Protein AF-0000000085131741 (afdb_homodimer)

Solvent-accessible surface area (backbone atoms only — not comparable to full-atom values): 19898 Å² total; per-residue (Å²): 97,34,37,34,31,44,49,29,45,86,52,90,83,31,62,26,40,31,53,56,58,48,47,69,80,62,56,59,90,76,54,45,75,46,68,61,75,67,60,82,66,37,71,81,70,48,77,78,44,62,83,64,58,50,68,55,50,50,50,50,39,48,54,52,49,72,27,52,32,38,38,39,21,28,36,48,51,48,58,19,51,31,33,50,44,48,29,51,50,58,48,26,40,39,58,83,94,62,18,42,36,52,69,28,30,32,36,60,36,18,34,19,66,48,88,69,20,13,55,52,9,48,56,54,47,53,49,29,39,53,52,41,46,36,40,64,55,78,62,62,78,44,54,39,36,37,37,79,74,32,36,50,97,88,49,44,68,64,35,64,68,61,48,48,49,52,44,48,37,52,52,43,44,52,52,48,32,55,62,65,69,38,77,71,73,81,73,84,125,95,36,36,34,30,43,48,29,44,85,52,90,82,30,61,26,40,31,54,55,57,48,47,69,80,62,56,60,89,75,55,45,74,47,67,61,75,68,60,82,66,36,71,79,70,49,78,77,43,63,82,64,59,50,67,56,51,50,50,50,41,49,55,52,50,71,26,53,32,39,39,39,22,27,36,49,50,49,58,20,50,31,34,49,43,47,30,52,50,59,49,27,40,40,59,84,94,61,17,42,36,53,69,28,30,32,36,59,36,18,33,19,65,48,87,68,20,14,56,52,8,49,54,53,46,53,49,29,39,54,54,41,44,36,40,64,56,77,61,63,77,45,55,38,35,38,38,81,75,31,37,50,97,89,48,45,69,63,33,65,68,61,47,51,50,52,44,49,37,50,53,41,45,52,52,49,30,55,63,66,70,38,78,73,70,81,72,84,127

Foldseek 3Di:
DEEEEEELDDDPLDLQVLLQVLLVVQDDPPYHYYYDPPLVPQDADDPVCVVVPDPSLVVLLVNLLPGLAYEYEAWDDPLAGHPSVVRSLVSQLPPPPDGSQAQREYEYAYADLAPVANVSHVVVVVVSSVVSNHRYQPDDYYRHYNSVVQADPVSHGDNPVNSVRSSVRVVSSVVSSVVSPPPPDPDDD/DEEEEEELDDDPLDLQVLLQVLLVVQDDPPYHYYYDPPLVPQDADDPVCVVVPDPSLVVLQVNLLPGLAYEYEAWDDPLAGHVSVVRSLVSQLPPPPDGSQAQREYEYAYADLADQANVSHVVVVVVSSVVSNHNYQPDDYYRHYNSVVQADPVSHGDNPVNSVRSSVRVVSSVVSSVVSPPPPDPDDD

Organism: Acidimicrobium ferrooxidans (strain DSM 10331 / JCM 15462 / NBRC 103882 / ICP) (NCBI:txid525909)

Nearest PDB structures (foldseek):
  1x77-assembly1_B  TM=9.470E-01  e=5.378E-20  Pseudomonas aeruginosa PAO1
  4hs4-assembly1_G-1  TM=9.434E-01  e=1.377E-18  Novacetimonas hansenii ATCC 23769
  3s2y-assembly1_A  TM=9.476E-01  e=4.059E-18  Novacetimonas hansenii ATCC 23769
  4h6p-assembly1_A  TM=9.405E-01  e=1.061E-17  Novacetimonas hansenii ATCC 23769
  3u7r-assembly1_A  TM=9.170E-01  e=2.716E-16  Paracoccus denitrificans PD1222

InterPro domains:
  IPR005025 NADPH-dependent FMN reductase-lik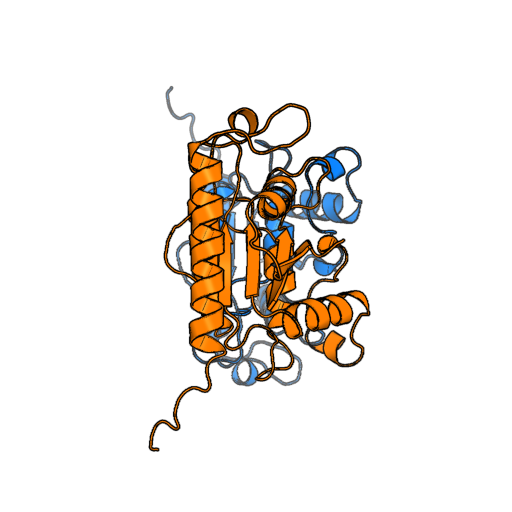e domain [PF03358] (1-147)
  IPR029039 Flavoprotein-like superfamily [G3DSA:3.40.50.3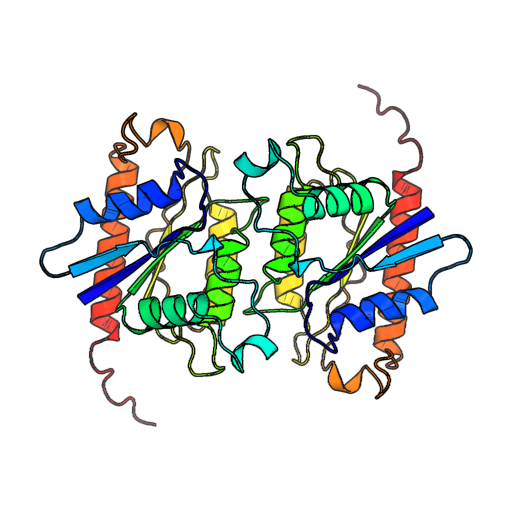60] (1-183)
  IPR029039 Flavoprotein-like superfamily [SSF52218] (1-173)
  IPR050712 NAD(P)H-dependent reductase [PTHR30543] (2-179)

Secondary structure (DSSP, 8-state):
-EEEEEES--STT-HHHHHHHHGGGGPPTT-EEEEPS-GGGSPPP-GGGGTT--HHHHHHHHHHHH-SEEEEE---BTTB--HHHHHHHHHHT-STT--TTTT-EEEEEEE-SSTTTTHHHHHHHHHHHHHTT-EE--S--EEE-SGGGTB-TTS-B--HHHHHHHHHHHHHHHHHHHHHHS-------/-EEEEEES--STT-HHHHHHHHGGGGPPTT-EEEEPS-GGGSPPP-GGGGTT--HHHHHHHHHHHH-SEEEEE---BTTB--HHHHHHHHHHT-STT--TTTT-EEEEEEE-SSTTTTHHHHHHHHHHHHHTT-EE--S--EEE-SGGGTB-TTS-B--HHHHHHHHHHHHHHHHHHHHHHS-------

Radius of gyration: 21.66 Å; Cα contacts (8 Å, |Δi|>4): 762; chains: 2; bounding box: 63×64×43 Å

Sequence (378 aa):
MQLVGLSGSFRRGSWNTRALESIRDVLPEGVAYEVFDRLDQVPFYAEELERDLPASAARLRAAVGEADGVIIATPEYNHSYTPVIKNAIDWLSRPFGRGALIGKPVAVLGVAPGLFGTVRAQAHLRQVLHGTNSVVLARPEVFINEAERRFDASGRLVDPTASALVAELVEGLLALVRRHGAPQDEAVAMQLVGLSGSFRRGSWNTRALESIRDVLPEGVAYEVFDRLDQVPFYAEELERDLPASAARLRAAVGEADGVIIATPEYNHSYTPVIKNAIDWLSRPFGRGALIGKPVAVLGVAPGLFGTVRAQAHLRQVLHGTNSVVLARPEVFINEAERRFDASGRLVDPTASALVAELVEGLLALVRRHGAPQDEAVA

Structure (mmCIF, N/CA/C/O backbone):
data_AF-0000000085131741-model_v1
#
loop_
_entity.id
_entity.type
_entity.pdbx_description
1 polymer 'NADPH-dependent FMN reductase'
#
loop_
_atom_site.group_PDB
_atom_site.id
_atom_site.type_symbol
_atom_site.label_atom_id
_atom_site.label_alt_id
_atom_site.label_comp_id
_atom_site.label_asym_id
_atom_site.label_entity_id
_atom_site.label_seq_id
_atom_site.pdbx_PDB_ins_code
_atom_site.Cartn_x
_atom_site.Cartn_y
_atom_site.Cartn_z
_atom_site.occupancy
_atom_site.B_iso_or_equiv
_atom_site.auth_seq_id
_atom_site.auth_comp_id
_atom_site.auth_asym_id
_atom_site.auth_atom_id
_atom_site.pdbx_PDB_model_num
ATOM 1 N N . MET A 1 1 ? -11.906 -26.109 -12.008 1 95.06 1 MET A N 1
ATOM 2 C CA . MET A 1 1 ? -11.344 -25.141 -11.07 1 95.06 1 MET A CA 1
ATOM 3 C C . MET A 1 1 ? -10.586 -24.031 -11.805 1 95.06 1 MET A C 1
ATOM 5 O O . MET A 1 1 ? -9.914 -24.297 -12.805 1 95.06 1 MET A O 1
ATOM 9 N N . GLN A 1 2 ? -10.758 -22.781 -11.391 1 98 2 GLN A N 1
ATOM 10 C CA . GLN A 1 2 ? -10.109 -21.641 -12.023 1 98 2 GLN A CA 1
ATOM 11 C C . GLN A 1 2 ? -9.305 -20.844 -11 1 98 2 GLN A C 1
ATOM 13 O O . GLN A 1 2 ? -9.82 -20.469 -9.953 1 98 2 GLN A O 1
ATOM 18 N N . LEU A 1 3 ? -8.008 -20.625 -11.344 1 98.69 3 LEU A N 1
ATOM 19 C CA . LEU A 1 3 ? -7.141 -19.781 -10.531 1 98.69 3 LEU A CA 1
ATOM 20 C C . LEU A 1 3 ? -6.754 -18.516 -11.281 1 98.69 3 LEU A C 1
ATOM 22 O O . LEU A 1 3 ? -6.723 -18.516 -12.516 1 98.69 3 LEU A O 1
ATOM 26 N N . VAL A 1 4 ? -6.473 -17.453 -10.586 1 98.88 4 VAL A N 1
ATOM 27 C CA . VAL A 1 4 ? -5.988 -16.203 -11.18 1 98.88 4 VAL A CA 1
ATOM 28 C C . VAL A 1 4 ? -4.77 -15.703 -10.414 1 98.88 4 VAL A C 1
ATOM 30 O O . VAL A 1 4 ? -4.73 -15.773 -9.18 1 98.88 4 VAL A O 1
ATOM 33 N N . GLY A 1 5 ? -3.748 -15.352 -11.141 1 98.88 5 GLY A N 1
ATOM 34 C CA . GLY A 1 5 ? -2.566 -14.727 -10.57 1 98.88 5 GLY A CA 1
ATOM 35 C C . GLY A 1 5 ? -2.58 -13.219 -10.672 1 98.88 5 GLY A C 1
ATOM 36 O O . GLY A 1 5 ? -3.006 -12.664 -11.695 1 98.88 5 GLY A O 1
ATOM 37 N N . LEU A 1 6 ? -2.186 -12.508 -9.633 1 98.94 6 LEU A N 1
ATOM 38 C CA . LEU A 1 6 ? -2.014 -11.062 -9.617 1 98.94 6 LEU A CA 1
ATOM 39 C C . LEU A 1 6 ? -0.555 -10.688 -9.375 1 98.94 6 LEU A C 1
ATOM 41 O O . LEU A 1 6 ? 0.02 -11.055 -8.344 1 98.94 6 LEU A O 1
ATOM 45 N N . SER A 1 7 ? -0 -10.008 -10.281 1 98.75 7 SER A N 1
ATOM 46 C CA . SER A 1 7 ? 1.396 -9.594 -10.172 1 98.75 7 SER A CA 1
ATOM 47 C C . SER A 1 7 ? 1.511 -8.164 -9.656 1 98.75 7 SER A C 1
ATOM 49 O O . SER A 1 7 ? 0.896 -7.246 -10.211 1 98.75 7 SER A O 1
ATOM 51 N N . GLY A 1 8 ? 2.322 -7.949 -8.648 1 97.94 8 GLY A N 1
ATOM 52 C CA . GLY A 1 8 ? 2.547 -6.629 -8.086 1 97.94 8 GLY A CA 1
ATOM 53 C C . GLY A 1 8 ? 3.619 -5.844 -8.82 1 97.94 8 GLY A C 1
ATOM 54 O O . GLY A 1 8 ? 4.004 -4.754 -8.391 1 97.94 8 GLY A O 1
ATOM 55 N N . SER A 1 9 ? 4.133 -6.395 -9.859 1 94.81 9 SER A N 1
ATOM 56 C CA . SER A 1 9 ? 5.137 -5.734 -10.68 1 94.81 9 SER A CA 1
ATOM 57 C C . SER A 1 9 ? 4.73 -5.723 -12.156 1 94.81 9 SER A C 1
ATOM 59 O O . SER A 1 9 ? 4.406 -6.77 -12.719 1 94.81 9 SER A O 1
ATOM 61 N N . PHE A 1 10 ? 4.758 -4.562 -12.781 1 92 10 PHE A N 1
ATOM 62 C CA . PHE A 1 10 ? 4.355 -4.449 -14.18 1 92 10 PHE A CA 1
ATOM 63 C C . PHE A 1 10 ? 5.531 -4.023 -15.047 1 92 10 PHE A C 1
ATOM 65 O O . PHE A 1 10 ? 5.352 -3.684 -16.219 1 92 10 PHE A O 1
ATOM 72 N N . ARG A 1 11 ? 6.691 -4.016 -14.508 1 88.31 11 ARG A N 1
ATOM 73 C CA . ARG A 1 11 ? 7.867 -3.711 -15.312 1 88.31 11 ARG A CA 1
ATOM 74 C C . ARG A 1 11 ? 8.148 -4.828 -16.312 1 88.31 11 ARG A C 1
ATOM 76 O O . ARG A 1 11 ? 7.785 -5.98 -16.078 1 88.31 11 ARG A O 1
ATOM 83 N N . ARG A 1 12 ? 8.82 -4.461 -17.391 1 86.88 12 ARG A N 1
ATOM 84 C CA . ARG A 1 12 ? 9.281 -5.477 -18.328 1 86.88 12 ARG A CA 1
ATOM 85 C C . ARG A 1 12 ? 10.289 -6.418 -17.656 1 86.88 12 ARG A C 1
ATOM 87 O O . ARG A 1 12 ? 11.195 -5.969 -16.953 1 86.88 12 ARG A O 1
ATOM 94 N N . GLY A 1 13 ? 10.023 -7.688 -17.766 1 90.44 13 GLY A N 1
ATOM 95 C CA . GLY A 1 13 ? 10.945 -8.656 -17.188 1 90.44 13 GLY A CA 1
ATOM 96 C C . GLY A 1 13 ? 10.719 -8.867 -15.695 1 90.44 13 GLY A C 1
ATOM 97 O O . GLY A 1 13 ? 11.625 -9.312 -14.984 1 90.44 13 GLY A O 1
ATOM 98 N N . SER A 1 14 ? 9.609 -8.57 -15.234 1 94.44 14 SER A N 1
ATOM 99 C CA . SER A 1 14 ? 9.273 -8.734 -13.828 1 94.44 14 SER A CA 1
ATOM 100 C C . SER A 1 14 ? 9.492 -10.172 -13.367 1 94.44 14 SER A C 1
ATOM 102 O O . SER A 1 14 ? 8.906 -11.102 -13.922 1 94.44 14 SER A O 1
ATOM 104 N N . TRP A 1 15 ? 10.305 -10.273 -12.305 1 96.56 15 TRP A N 1
ATOM 105 C CA . TRP A 1 15 ? 10.539 -11.578 -11.695 1 96.56 15 TRP A CA 1
ATOM 106 C C . TRP A 1 15 ? 9.25 -12.141 -11.109 1 96.56 15 TRP A C 1
ATOM 108 O O . TRP A 1 15 ? 9.023 -13.352 -11.141 1 96.56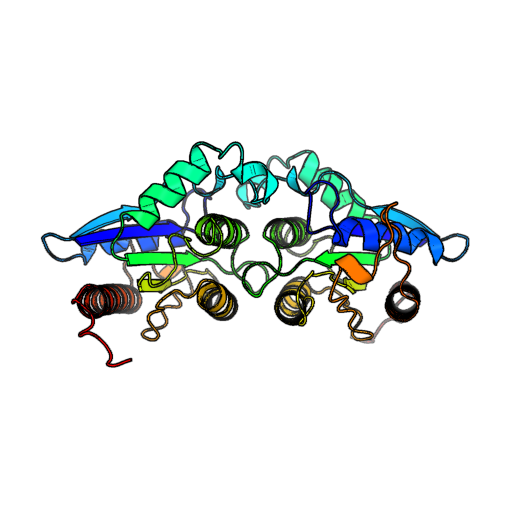 15 TRP A O 1
ATOM 118 N N . ASN A 1 16 ? 8.43 -11.312 -10.578 1 98.12 16 ASN A N 1
ATOM 119 C CA . ASN A 1 16 ? 7.184 -11.75 -9.945 1 98.12 16 ASN A CA 1
ATOM 120 C C . ASN A 1 16 ? 6.172 -12.234 -10.977 1 98.12 16 ASN A C 1
ATOM 122 O O . ASN A 1 16 ? 5.496 -13.242 -10.758 1 98.12 16 ASN A O 1
ATOM 126 N N . THR A 1 17 ? 6.09 -11.555 -12.109 1 97.81 17 THR A N 1
ATOM 127 C CA . THR A 1 17 ? 5.25 -12.047 -13.203 1 97.81 17 THR A CA 1
ATOM 128 C C . THR A 1 17 ? 5.766 -13.383 -13.719 1 97.81 17 THR A C 1
ATOM 130 O O . THR A 1 17 ? 4.98 -14.305 -13.953 1 97.81 17 THR A O 1
ATOM 133 N N . ARG A 1 18 ? 7.055 -13.492 -13.852 1 97.88 18 ARG A N 1
ATOM 134 C CA . ARG A 1 18 ? 7.66 -14.742 -14.32 1 97.88 18 ARG A CA 1
ATOM 135 C C . ARG A 1 18 ? 7.375 -15.883 -13.352 1 97.88 18 ARG A C 1
ATOM 137 O O . ARG A 1 18 ? 7.117 -17.016 -13.781 1 97.88 18 ARG A O 1
ATOM 144 N N . ALA A 1 19 ? 7.48 -15.625 -12.062 1 98.44 19 ALA A N 1
ATOM 145 C CA . ALA A 1 19 ? 7.156 -16.641 -11.07 1 98.44 19 ALA A CA 1
ATOM 146 C C . ALA A 1 19 ? 5.711 -17.109 -11.211 1 98.44 19 ALA A C 1
ATOM 148 O O . ALA A 1 19 ? 5.43 -18.312 -11.148 1 98.44 19 ALA A O 1
ATOM 149 N N . LEU A 1 20 ? 4.805 -16.156 -11.391 1 98.62 20 LEU A N 1
ATOM 150 C CA . LEU A 1 20 ? 3.408 -16.516 -11.609 1 98.62 20 LEU A CA 1
ATOM 151 C C . LEU A 1 20 ? 3.258 -17.359 -12.875 1 98.62 20 LEU A C 1
ATOM 153 O O . LEU A 1 20 ? 2.502 -18.344 -12.883 1 98.62 20 LEU A O 1
ATOM 157 N N . GLU A 1 21 ? 3.947 -16.984 -13.938 1 97.81 21 GLU A N 1
ATOM 158 C CA . GLU A 1 21 ? 3.873 -17.75 -15.18 1 97.81 21 GLU A CA 1
ATOM 159 C C . GLU A 1 21 ? 4.383 -19.172 -14.992 1 97.81 21 GLU A C 1
ATOM 161 O O . GLU A 1 21 ? 3.867 -20.109 -15.609 1 97.81 21 GLU A O 1
ATOM 166 N N . SER A 1 22 ? 5.383 -19.328 -14.156 1 97.19 22 SER A N 1
ATOM 167 C CA . SER A 1 22 ? 5.965 -20.641 -13.914 1 97.19 22 SER A CA 1
ATOM 168 C C . SER A 1 22 ? 4.957 -21.594 -13.273 1 97.19 22 SER A C 1
ATOM 170 O O . SER A 1 22 ? 5.145 -22.812 -13.281 1 97.19 22 SER A O 1
ATOM 172 N N . ILE A 1 23 ? 3.924 -21.062 -12.664 1 98.19 23 ILE A N 1
ATOM 173 C CA . ILE A 1 23 ? 2.893 -21.859 -12.008 1 98.19 23 ILE A CA 1
ATOM 174 C C . ILE A 1 23 ? 2.219 -22.781 -13.031 1 98.19 23 ILE A C 1
ATOM 176 O O . ILE A 1 23 ? 1.792 -23.891 -12.695 1 98.19 23 ILE A O 1
ATOM 180 N N . ARG A 1 24 ? 2.139 -22.391 -14.305 1 97.06 24 ARG A N 1
ATOM 181 C CA . ARG A 1 24 ? 1.538 -23.188 -15.375 1 97.06 24 ARG A CA 1
ATOM 182 C C . ARG A 1 24 ? 2.191 -24.562 -15.469 1 97.06 24 ARG A C 1
ATOM 184 O O . ARG A 1 24 ? 1.536 -25.547 -15.82 1 97.06 24 ARG A O 1
ATOM 191 N N . ASP A 1 25 ? 3.445 -24.625 -15.078 1 94.5 25 ASP A N 1
ATOM 192 C CA . ASP A 1 25 ? 4.238 -25.844 -15.227 1 94.5 25 ASP A CA 1
ATOM 193 C C . ASP A 1 25 ? 3.869 -26.859 -14.164 1 94.5 25 ASP A C 1
ATOM 195 O O . ASP A 1 25 ? 4.227 -28.047 -14.273 1 94.5 25 ASP A O 1
ATOM 199 N N . VAL A 1 26 ? 3.158 -26.438 -13.172 1 95.94 26 VAL A N 1
ATOM 200 C CA . VAL A 1 26 ? 2.951 -27.344 -12.055 1 95.94 26 VAL A CA 1
ATOM 201 C C . VAL A 1 26 ? 1.457 -27.562 -11.836 1 95.94 26 VAL A C 1
ATOM 203 O O . VAL A 1 26 ? 1.054 -28.234 -10.875 1 95.94 26 VAL A O 1
ATOM 206 N N . LEU A 1 27 ? 0.611 -26.984 -12.625 1 97.5 27 LEU A N 1
ATOM 207 C CA . LEU A 1 27 ? -0.833 -27.125 -12.469 1 97.5 27 LEU A CA 1
ATOM 208 C C . LEU A 1 27 ? -1.301 -28.516 -12.898 1 97.5 27 LEU A C 1
ATOM 210 O O . LEU A 1 27 ? -0.857 -29.031 -13.93 1 97.5 27 LEU A O 1
ATOM 214 N N . PRO A 1 28 ? -2.129 -29.125 -12.148 1 96.12 28 PRO A N 1
ATOM 215 C CA . PRO A 1 28 ? -2.719 -30.391 -12.594 1 96.12 28 PRO A CA 1
ATOM 216 C C . PRO A 1 28 ? -3.703 -30.219 -13.75 1 96.12 28 PRO A C 1
ATOM 218 O O . PRO A 1 28 ? -4.121 -29.094 -14.039 1 96.12 28 PRO A O 1
ATOM 221 N N . GLU A 1 29 ? -4.039 -31.312 -14.375 1 94.88 29 GLU A N 1
ATOM 222 C CA . GLU A 1 29 ? -5.043 -31.297 -15.438 1 94.88 29 GLU A CA 1
ATOM 223 C C . GLU A 1 29 ? -6.383 -30.766 -14.922 1 94.88 29 GLU A C 1
ATOM 225 O O . GLU A 1 29 ? -6.793 -31.109 -13.805 1 94.88 29 GLU A O 1
ATOM 230 N N . GLY A 1 30 ? -7.012 -29.938 -15.727 1 94.81 30 GLY A N 1
ATOM 231 C CA . GLY A 1 30 ? -8.352 -29.484 -15.391 1 94.81 30 GLY A CA 1
ATOM 232 C C . GLY A 1 30 ? -8.375 -28.172 -14.648 1 94.81 30 GLY A C 1
ATOM 233 O O . GLY A 1 30 ? -9.445 -27.609 -14.406 1 94.81 30 GLY A O 1
ATOM 234 N N . VAL A 1 31 ? -7.227 -27.734 -14.203 1 97.5 31 VAL A N 1
ATOM 235 C CA . VAL A 1 31 ? -7.176 -26.438 -13.531 1 97.5 31 VAL A CA 1
ATOM 236 C C . VAL A 1 31 ? -6.844 -25.344 -14.531 1 97.5 31 VAL A C 1
ATOM 238 O O . VAL A 1 31 ? -5.781 -25.359 -15.156 1 97.5 31 VAL A O 1
ATOM 241 N N . ALA A 1 32 ? -7.789 -24.469 -14.758 1 98.19 32 ALA A N 1
ATOM 242 C CA . ALA A 1 32 ? -7.547 -23.281 -15.586 1 98.19 32 ALA A CA 1
ATOM 243 C C . ALA A 1 32 ? -6.809 -22.203 -14.797 1 98.19 32 ALA A C 1
ATOM 245 O O . ALA A 1 32 ? -7.012 -22.062 -13.594 1 98.19 32 ALA A O 1
ATOM 246 N N . TYR A 1 33 ? -5.934 -21.484 -15.516 1 98.56 33 TYR A N 1
ATOM 247 C CA . TYR A 1 33 ? -5.105 -20.484 -14.844 1 98.56 33 TYR A CA 1
ATOM 248 C C . TYR A 1 33 ? -4.773 -19.328 -15.773 1 98.56 33 TYR A C 1
ATOM 250 O O . TYR A 1 33 ? -4.469 -19.547 -16.953 1 98.56 33 TYR A O 1
ATOM 258 N N . GLU A 1 34 ? -4.859 -18.109 -15.266 1 98.19 34 GLU A N 1
ATOM 259 C CA . GLU A 1 34 ? -4.434 -16.938 -16 1 98.19 34 GLU A CA 1
ATOM 260 C C . GLU A 1 34 ? -3.803 -15.898 -15.078 1 98.19 34 GLU A C 1
ATOM 262 O O . GLU A 1 34 ? -4.223 -15.75 -13.93 1 98.19 34 GLU A O 1
ATOM 267 N N . VAL A 1 35 ? -2.799 -15.289 -15.547 1 98.5 35 VAL A N 1
ATOM 268 C CA . VAL A 1 35 ? -2.26 -14.117 -14.867 1 98.5 35 VAL A CA 1
ATOM 269 C C . VAL A 1 35 ? -2.992 -12.859 -15.344 1 98.5 35 VAL A C 1
ATOM 271 O O . VAL A 1 35 ? -3.023 -12.57 -16.547 1 98.5 35 VAL A O 1
ATOM 274 N N . PHE A 1 36 ? -3.658 -12.164 -14.414 1 98.62 36 PHE A N 1
ATOM 275 C CA . PHE A 1 36 ? -4.414 -10.969 -14.766 1 98.62 36 PHE A CA 1
ATOM 276 C C . PHE A 1 36 ? -3.518 -9.938 -15.438 1 98.62 36 PHE A C 1
ATOM 278 O O . PHE A 1 36 ? -2.43 -9.641 -14.945 1 98.62 36 PHE A O 1
ATOM 285 N N . ASP A 1 37 ? -3.932 -9.461 -16.562 1 94.56 37 ASP A N 1
ATOM 286 C CA . ASP A 1 37 ? -3.121 -8.555 -17.359 1 94.56 37 ASP A CA 1
ATOM 287 C C . ASP A 1 37 ? -3.402 -7.098 -17 1 94.56 37 ASP A C 1
ATOM 289 O O . ASP A 1 37 ? -4.531 -6.746 -16.656 1 94.56 37 ASP A O 1
ATOM 293 N N . ARG A 1 38 ? -2.424 -6.25 -16.969 1 94.81 38 ARG A N 1
ATOM 294 C CA . ARG A 1 38 ? -2.473 -4.797 -16.891 1 94.81 38 ARG A CA 1
ATOM 295 C C . ARG A 1 38 ? -3.129 -4.332 -15.594 1 94.81 38 ARG A C 1
ATOM 297 O O . ARG A 1 38 ? -4.02 -3.479 -15.609 1 94.81 38 ARG A O 1
ATOM 304 N N . LEU A 1 39 ? -2.689 -4.977 -14.5 1 97.38 39 LEU A N 1
ATOM 305 C CA . LEU A 1 39 ? -3.168 -4.586 -13.18 1 97.38 39 LEU A CA 1
ATOM 306 C C . LEU A 1 39 ? -2.85 -3.121 -12.898 1 97.38 39 LEU A C 1
ATOM 308 O O . LEU A 1 39 ? -3.594 -2.445 -12.188 1 97.38 39 LEU A O 1
ATOM 312 N N . ASP A 1 40 ? -1.803 -2.58 -13.484 1 96.44 40 ASP A N 1
ATOM 313 C CA . ASP A 1 40 ? -1.32 -1.217 -13.289 1 96.44 40 ASP A CA 1
ATOM 314 C C . ASP A 1 40 ? -2.246 -0.206 -13.961 1 96.44 40 ASP A C 1
ATOM 316 O O . ASP A 1 40 ? -2.125 1 -13.734 1 96.44 40 ASP A O 1
ATOM 320 N N . GLN A 1 41 ? -3.221 -0.723 -14.742 1 96.81 41 GLN A N 1
ATOM 321 C CA . GLN A 1 41 ? -4.125 0.176 -15.453 1 96.81 41 GLN A CA 1
ATOM 322 C C . GLN A 1 41 ? -5.43 0.366 -14.68 1 96.81 41 GLN A C 1
ATOM 324 O O . GLN A 1 41 ? -6.297 1.134 -15.102 1 96.81 41 GLN A O 1
ATOM 329 N N . VAL A 1 42 ? -5.594 -0.374 -13.664 1 98.12 42 VAL A N 1
ATOM 330 C CA . VAL A 1 42 ? -6.719 -0.126 -12.766 1 98.12 42 VAL A CA 1
ATOM 331 C C . VAL A 1 42 ? -6.484 1.166 -11.984 1 98.12 42 VAL A C 1
ATOM 333 O O . VAL A 1 42 ? -5.477 1.301 -11.281 1 98.12 42 VAL A O 1
ATOM 336 N N . PRO A 1 43 ? -7.312 2.178 -12.094 1 97.38 43 PRO A N 1
ATOM 337 C CA . PRO A 1 43 ? -7.062 3.445 -11.406 1 97.38 43 PRO A CA 1
ATOM 338 C C . PRO A 1 43 ? -7.055 3.299 -9.883 1 97.38 43 PRO A C 1
ATOM 340 O O . PRO A 1 43 ? -7.59 2.324 -9.352 1 97.38 43 PRO A O 1
ATOM 343 N N . PHE A 1 44 ? -6.441 4.219 -9.195 1 97.88 44 PHE A N 1
ATOM 344 C CA . PHE A 1 44 ? -6.484 4.211 -7.738 1 97.88 44 PHE A CA 1
ATOM 345 C C . PHE A 1 44 ? -7.922 4.129 -7.238 1 97.88 44 PHE A C 1
ATOM 347 O O . PHE A 1 44 ? -8.812 4.773 -7.797 1 97.88 44 PHE A O 1
ATOM 354 N N . TYR A 1 45 ? -8.125 3.355 -6.242 1 96.88 45 TYR A N 1
ATOM 355 C CA . TYR A 1 45 ? -9.453 3.166 -5.68 1 96.88 45 TYR A CA 1
ATOM 356 C C . TYR A 1 45 ? -9.945 4.438 -5 1 96.88 45 TYR A C 1
ATOM 358 O O . TYR A 1 45 ? -9.203 5.074 -4.254 1 96.88 45 TYR A O 1
ATOM 366 N N . ALA A 1 46 ? -11.156 4.797 -5.223 1 92.88 46 ALA A N 1
ATOM 367 C CA . ALA A 1 46 ? -11.969 5.766 -4.492 1 92.88 46 ALA A CA 1
ATOM 368 C C . ALA A 1 46 ? -13.438 5.348 -4.469 1 92.88 46 ALA A C 1
ATOM 370 O O . ALA A 1 46 ? -13.961 4.863 -5.473 1 92.88 46 ALA A O 1
ATOM 371 N N . GLU A 1 47 ? -14.016 5.504 -3.365 1 91.5 47 GLU A N 1
ATOM 372 C CA . GLU A 1 47 ? -15.391 5.039 -3.203 1 91.5 47 GLU A CA 1
ATOM 373 C C . GLU A 1 47 ? -16.312 5.664 -4.246 1 91.5 47 GLU A C 1
ATOM 375 O O . GLU A 1 47 ? -17.219 5 -4.762 1 91.5 47 GLU A O 1
ATOM 380 N N . GLU A 1 48 ? -16.094 6.863 -4.57 1 91.56 48 GLU A N 1
ATOM 381 C CA . GLU A 1 48 ? -16.984 7.578 -5.488 1 91.56 48 GLU A CA 1
ATOM 382 C C . GLU A 1 48 ? -16.938 6.965 -6.883 1 91.56 48 GLU A C 1
ATOM 384 O O . GLU A 1 48 ? -17.875 7.148 -7.672 1 91.56 48 GLU A O 1
ATOM 389 N N . LEU A 1 49 ? -15.867 6.246 -7.227 1 93.44 49 LEU A N 1
ATOM 390 C CA . LEU A 1 49 ? -15.719 5.645 -8.547 1 93.44 49 LEU A CA 1
ATOM 391 C C . LEU A 1 49 ? -16.578 4.391 -8.672 1 93.44 49 LEU A C 1
ATOM 393 O O . LEU A 1 49 ? -16.781 3.885 -9.781 1 93.44 49 LEU A O 1
ATOM 397 N N . GLU A 1 50 ? -17.109 3.926 -7.57 1 93.38 50 GLU A N 1
ATOM 398 C CA . GLU A 1 50 ? -17.938 2.719 -7.598 1 93.38 50 GLU A CA 1
ATOM 399 C C . GLU A 1 50 ? -19.234 2.959 -8.336 1 93.38 50 GLU A C 1
ATOM 401 O O . GLU A 1 50 ? -19.844 2.023 -8.875 1 93.38 50 GLU A O 1
ATOM 406 N N . ARG A 1 51 ? -19.703 4.223 -8.258 1 92.31 51 ARG A N 1
ATOM 407 C CA . ARG A 1 51 ? -20.969 4.562 -8.922 1 92.31 51 ARG A CA 1
ATOM 408 C C . ARG A 1 51 ? -20.844 4.414 -10.438 1 92.31 51 ARG A C 1
ATOM 410 O O . ARG A 1 51 ? -21.781 3.943 -11.094 1 92.31 51 ARG A O 1
ATOM 417 N N . ASP A 1 52 ? -19.75 4.836 -10.977 1 95.12 52 ASP A N 1
ATOM 418 C CA . ASP A 1 52 ? -19.359 4.629 -12.367 1 95.12 52 ASP A CA 1
ATOM 419 C C . ASP A 1 52 ? -18.094 3.793 -12.461 1 95.12 52 ASP A C 1
ATOM 421 O O . ASP A 1 52 ? -17 4.332 -12.664 1 95.12 52 ASP A O 1
ATOM 425 N N . LEU A 1 53 ? -18.25 2.557 -12.305 1 96.69 53 LEU A N 1
ATOM 426 C CA . LEU A 1 53 ? -17.156 1.605 -12.148 1 96.69 53 LEU A CA 1
ATOM 427 C C . LEU A 1 53 ? -16.266 1.598 -13.391 1 96.69 53 LEU A C 1
ATOM 429 O O . LEU A 1 53 ? -16.734 1.295 -14.492 1 96.69 53 LEU A O 1
ATOM 433 N N . PRO A 1 54 ? -14.992 1.895 -13.211 1 97.81 54 PRO A N 1
ATOM 434 C CA . PRO A 1 54 ? -14.086 1.79 -14.352 1 97.81 54 PRO A CA 1
ATOM 435 C C . PRO A 1 54 ? -14.047 0.384 -14.945 1 97.81 54 PRO A C 1
ATOM 437 O O . PRO A 1 54 ? -14.086 -0.604 -14.211 1 97.81 54 PRO A O 1
ATOM 440 N N . ALA A 1 55 ? -13.906 0.263 -16.25 1 98.19 55 ALA A N 1
ATOM 441 C CA . ALA A 1 55 ? -13.938 -1.021 -16.953 1 98.19 55 ALA A CA 1
ATOM 442 C C . ALA A 1 55 ? -12.844 -1.952 -16.438 1 98.19 55 ALA A C 1
ATOM 444 O O . ALA A 1 55 ? -13.07 -3.154 -16.266 1 98.19 55 ALA A O 1
ATOM 445 N N . SER A 1 56 ? -11.688 -1.37 -16.203 1 98.31 56 SER A N 1
ATOM 446 C CA . SER A 1 56 ? -10.57 -2.176 -15.719 1 98.31 56 SER A CA 1
ATOM 447 C C . SER A 1 56 ? -10.836 -2.723 -14.32 1 98.31 56 SER A C 1
ATOM 449 O O . SER A 1 56 ? -10.461 -3.854 -14.008 1 98.31 56 SER A O 1
ATOM 451 N N . ALA A 1 57 ? -11.438 -1.944 -13.414 1 98.38 57 ALA A N 1
ATOM 452 C CA . ALA A 1 57 ? -11.82 -2.41 -12.086 1 98.38 57 ALA A CA 1
ATOM 453 C C . ALA A 1 57 ? -12.891 -3.494 -12.164 1 98.38 57 ALA A C 1
ATOM 455 O O . ALA A 1 57 ? -12.844 -4.477 -11.422 1 98.38 57 ALA A O 1
ATOM 456 N N . ALA A 1 58 ? -13.836 -3.293 -13.094 1 98.31 58 ALA A N 1
ATOM 457 C CA . ALA A 1 58 ? -14.875 -4.297 -13.305 1 98.31 58 ALA A CA 1
ATOM 458 C C . ALA A 1 58 ? -14.273 -5.621 -13.773 1 98.31 58 ALA A C 1
ATOM 460 O O . ALA A 1 58 ? -14.664 -6.688 -13.297 1 98.31 58 ALA A O 1
ATOM 461 N N . ARG A 1 59 ? -13.367 -5.531 -14.695 1 98.56 59 ARG A N 1
ATOM 462 C CA . ARG A 1 59 ? -12.695 -6.727 -15.195 1 98.56 59 ARG A CA 1
ATOM 463 C C . ARG A 1 59 ? -11.953 -7.449 -14.078 1 98.56 59 ARG A C 1
ATOM 465 O O . ARG A 1 59 ? -11.969 -8.68 -14.008 1 98.56 59 ARG A O 1
ATOM 472 N N . LEU A 1 60 ? -11.312 -6.684 -13.242 1 98.75 60 LEU A N 1
ATOM 473 C CA . LEU A 1 60 ? -10.594 -7.246 -12.102 1 98.75 60 LEU A CA 1
ATOM 474 C C . LEU A 1 60 ? -11.547 -7.961 -11.156 1 98.75 60 LEU A C 1
ATOM 476 O O . LEU A 1 60 ? -11.289 -9.102 -10.758 1 98.75 60 LEU A O 1
ATOM 480 N N . ARG A 1 61 ? -12.633 -7.297 -10.805 1 98.5 61 ARG A N 1
ATOM 481 C CA . ARG A 1 61 ? -13.625 -7.883 -9.914 1 98.5 61 ARG A CA 1
ATOM 482 C C . ARG A 1 61 ? -14.203 -9.164 -10.5 1 98.5 61 ARG A C 1
ATOM 484 O O . ARG A 1 61 ? -14.391 -10.148 -9.781 1 98.5 61 ARG A O 1
ATOM 491 N N . ALA A 1 62 ? -14.445 -9.164 -11.758 1 98.19 62 ALA A N 1
ATOM 492 C CA . ALA A 1 62 ? -14.992 -10.344 -12.43 1 98.19 62 ALA A CA 1
ATOM 493 C C . ALA A 1 62 ? -13.992 -11.492 -12.43 1 98.19 62 ALA A C 1
ATOM 495 O O . ALA A 1 62 ? -14.344 -12.633 -12.094 1 98.19 62 ALA A O 1
ATOM 496 N N . ALA A 1 63 ? -12.758 -11.195 -12.789 1 98.56 63 ALA A N 1
ATOM 497 C CA . ALA A 1 63 ? -11.719 -12.227 -12.875 1 98.56 63 ALA 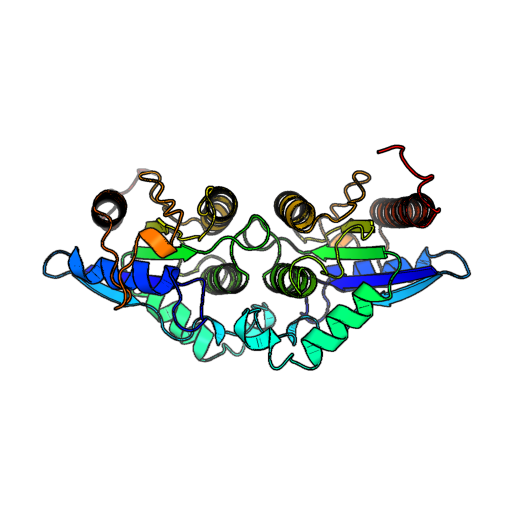A CA 1
ATOM 498 C C . ALA A 1 63 ? -11.523 -12.922 -11.531 1 98.56 63 ALA A C 1
ATOM 500 O O . ALA A 1 63 ? -11.5 -14.148 -11.461 1 98.56 63 ALA A O 1
ATOM 501 N N . VAL A 1 64 ? -11.461 -12.148 -10.453 1 98.75 64 VAL A N 1
ATOM 502 C CA . VAL A 1 64 ? -11.234 -12.711 -9.125 1 98.75 64 VAL A CA 1
ATOM 503 C C . VAL A 1 64 ? -12.523 -13.328 -8.594 1 98.75 64 VAL A C 1
ATOM 505 O O . VAL A 1 64 ? -12.5 -14.383 -7.957 1 98.75 64 VAL A O 1
ATOM 508 N N . GLY A 1 65 ? -13.625 -12.625 -8.875 1 98.25 65 GLY A N 1
ATOM 509 C CA . GLY A 1 65 ? -14.906 -13.156 -8.445 1 98.25 65 GLY A CA 1
ATOM 510 C C . GLY A 1 65 ? -15.211 -14.523 -9.016 1 98.25 65 GLY A C 1
ATOM 511 O O . GLY A 1 65 ? -15.766 -15.383 -8.328 1 98.25 65 GLY A O 1
ATOM 512 N N . GLU A 1 66 ? -14.836 -14.797 -10.219 1 97.69 66 GLU A N 1
ATOM 513 C CA . GLU A 1 66 ? -15.141 -16.031 -10.922 1 97.69 66 GLU A CA 1
ATOM 514 C C . GLU A 1 66 ? -14.102 -17.109 -10.609 1 97.69 66 GLU A C 1
ATOM 516 O O . GLU A 1 66 ? -14.32 -18.297 -10.898 1 97.69 66 GLU A O 1
ATOM 521 N N . ALA A 1 67 ? -12.992 -16.734 -10.07 1 98.5 67 ALA A N 1
ATOM 522 C CA . ALA A 1 67 ? -11.93 -17.688 -9.758 1 98.5 67 ALA A CA 1
ATOM 523 C C . ALA A 1 67 ? -12.234 -18.453 -8.469 1 98.5 67 ALA A C 1
ATOM 525 O O . ALA A 1 67 ? -12.898 -17.922 -7.57 1 98.5 67 ALA A O 1
ATOM 526 N N . ASP A 1 68 ? -11.719 -19.641 -8.406 1 98.31 68 ASP A N 1
ATOM 527 C CA . ASP A 1 68 ? -11.836 -20.438 -7.184 1 98.31 68 ASP A CA 1
ATOM 528 C C . ASP A 1 68 ? -10.742 -20.078 -6.184 1 98.31 68 ASP A C 1
ATOM 530 O O . ASP A 1 68 ? -10.922 -20.234 -4.977 1 98.31 68 ASP A O 1
ATOM 534 N N . GLY A 1 69 ? -9.594 -19.594 -6.664 1 98.62 69 GLY A N 1
ATOM 535 C CA . GLY A 1 69 ? -8.453 -19.172 -5.855 1 98.62 69 GLY A CA 1
ATOM 536 C C . GLY A 1 69 ? -7.609 -18.109 -6.527 1 98.62 69 GLY A C 1
ATOM 537 O O . GLY A 1 69 ? -7.672 -17.938 -7.746 1 98.62 69 GLY A O 1
ATOM 538 N N . VAL A 1 70 ? -6.895 -17.422 -5.73 1 98.94 70 VAL A N 1
ATOM 539 C CA . VAL A 1 70 ? -6.051 -16.328 -6.203 1 98.94 70 VAL A CA 1
ATOM 540 C C . VAL A 1 70 ? -4.617 -16.531 -5.715 1 98.94 70 VAL A C 1
ATOM 542 O O . VAL A 1 70 ? -4.398 -16.953 -4.574 1 98.94 70 VAL A O 1
ATOM 545 N N . ILE A 1 71 ? -3.66 -16.266 -6.543 1 98.94 71 ILE A N 1
ATOM 546 C CA . ILE A 1 71 ? -2.25 -16.25 -6.168 1 98.94 71 ILE A CA 1
ATOM 547 C C . ILE A 1 71 ? -1.685 -14.844 -6.379 1 98.94 71 ILE A C 1
ATOM 549 O O . ILE A 1 71 ? -1.729 -14.312 -7.488 1 98.94 71 ILE A O 1
ATOM 553 N N . ILE A 1 72 ? -1.179 -14.242 -5.324 1 98.94 72 ILE A N 1
ATOM 554 C CA . ILE A 1 72 ? -0.617 -12.898 -5.391 1 98.94 72 ILE A CA 1
ATOM 555 C C . ILE A 1 72 ? 0.905 -12.969 -5.281 1 98.94 72 ILE A C 1
ATOM 557 O O . ILE A 1 72 ? 1.439 -13.547 -4.332 1 98.94 72 ILE A O 1
ATOM 561 N N . ALA A 1 73 ? 1.591 -12.461 -6.258 1 98.88 73 ALA A N 1
ATOM 562 C CA . ALA A 1 73 ? 3.039 -12.289 -6.207 1 98.88 73 ALA A CA 1
ATOM 563 C C . ALA A 1 73 ? 3.406 -10.82 -6.004 1 98.88 73 ALA A C 1
ATOM 565 O O . ALA A 1 73 ? 3.039 -9.961 -6.809 1 98.88 73 ALA A O 1
ATOM 566 N N . THR A 1 74 ? 4.137 -10.484 -4.938 1 98.38 74 THR A N 1
ATOM 567 C CA . THR A 1 74 ? 4.477 -9.094 -4.676 1 98.38 74 THR A CA 1
ATOM 568 C C . THR A 1 74 ? 5.984 -8.93 -4.492 1 98.38 74 THR A C 1
ATOM 570 O O . THR A 1 74 ? 6.613 -9.695 -3.768 1 98.38 74 THR A O 1
ATOM 573 N N . PRO A 1 75 ? 6.586 -7.965 -5.223 1 97.38 75 PRO A N 1
ATOM 574 C CA . PRO A 1 75 ? 7.906 -7.512 -4.773 1 97.38 75 PRO A CA 1
ATOM 575 C C . PRO A 1 75 ? 7.859 -6.805 -3.422 1 97.38 75 PRO A C 1
ATOM 577 O O . PRO A 1 75 ? 6.785 -6.648 -2.84 1 97.38 75 PRO A O 1
ATOM 580 N N . GLU A 1 76 ? 9.023 -6.539 -2.918 1 97.81 76 GLU A N 1
ATOM 581 C CA . GLU A 1 76 ? 9.117 -5.684 -1.738 1 97.81 76 GLU A CA 1
ATOM 582 C C . GLU A 1 76 ? 9.703 -4.316 -2.092 1 97.81 76 GLU A C 1
ATOM 584 O O . GLU A 1 76 ? 10.859 -4.215 -2.498 1 97.81 76 GLU A O 1
ATOM 589 N N . TYR A 1 77 ? 8.859 -3.291 -2.043 1 97.12 77 TYR A N 1
ATOM 590 C CA . TYR A 1 77 ? 9.258 -1.895 -2.158 1 97.12 77 TYR A CA 1
ATOM 591 C C . TYR A 1 77 ? 9.219 -1.201 -0.802 1 97.12 77 TYR A C 1
ATOM 593 O O . TYR A 1 77 ? 8.172 -1.149 -0.154 1 97.12 77 TYR A O 1
ATOM 601 N N . ASN A 1 78 ? 10.43 -0.75 -0.397 1 97.81 78 ASN A N 1
ATOM 602 C CA . ASN A 1 78 ? 10.508 0.011 0.845 1 97.81 78 ASN A CA 1
ATOM 603 C C . ASN A 1 78 ? 9.805 -0.708 1.992 1 97.81 78 ASN A C 1
ATOM 605 O O . ASN A 1 78 ? 8.945 -0.132 2.658 1 97.81 78 ASN A O 1
ATOM 609 N N . HIS A 1 79 ? 10.102 -2.023 2.15 1 98.25 79 HIS A N 1
ATOM 610 C CA . HIS A 1 79 ? 9.719 -2.857 3.283 1 98.25 79 HIS A CA 1
ATOM 611 C C . HIS A 1 79 ? 8.234 -3.209 3.232 1 98.25 79 HIS A C 1
ATOM 613 O O . HIS A 1 79 ? 7.637 -3.551 4.254 1 98.25 79 HIS A O 1
ATOM 619 N N . SER A 1 80 ? 7.598 -3.146 2.107 1 98.69 80 SER A N 1
ATOM 620 C CA . SER A 1 80 ? 6.188 -3.508 2.023 1 98.69 80 SER A CA 1
ATOM 621 C C . SER A 1 80 ? 5.805 -3.91 0.603 1 98.69 80 SER A C 1
ATOM 623 O O . SER A 1 80 ? 6.66 -3.99 -0.279 1 98.69 80 SER A O 1
ATOM 625 N N . TYR A 1 81 ? 4.543 -4.246 0.375 1 98.62 81 TYR A N 1
ATOM 626 C CA . TYR A 1 81 ? 3.969 -4.602 -0.918 1 98.62 81 TYR A CA 1
ATOM 627 C C . TYR A 1 81 ? 3.854 -3.377 -1.819 1 98.62 81 TYR A C 1
ATOM 629 O O . TYR A 1 81 ? 4.141 -2.256 -1.394 1 98.62 81 TYR A O 1
ATOM 637 N N . THR A 1 82 ? 3.566 -3.611 -3.07 1 98.5 82 THR A N 1
ATOM 638 C CA . THR A 1 82 ? 3.535 -2.521 -4.039 1 98.5 82 THR A CA 1
ATOM 639 C C . THR A 1 82 ? 2.176 -1.825 -4.027 1 98.5 82 THR A C 1
ATOM 641 O O . THR A 1 82 ? 1.173 -2.418 -3.625 1 98.5 82 THR A O 1
ATOM 644 N N . PRO A 1 83 ? 2.107 -0.584 -4.457 1 98.5 83 PRO A N 1
ATOM 645 C CA . PRO A 1 83 ? 0.818 0.104 -4.547 1 98.5 83 PRO A CA 1
ATOM 646 C C . PRO A 1 83 ? -0.158 -0.592 -5.492 1 98.5 83 PRO A C 1
ATOM 648 O O . PRO A 1 83 ? -1.371 -0.556 -5.27 1 98.5 83 PRO A O 1
ATOM 651 N N . VAL A 1 84 ? 0.334 -1.298 -6.504 1 98 84 VAL A N 1
ATOM 652 C CA . VAL A 1 84 ? -0.498 -1.992 -7.48 1 98 84 VAL A CA 1
ATOM 653 C C . VAL A 1 84 ? -1.287 -3.104 -6.789 1 98 84 VAL A C 1
ATOM 655 O O . VAL A 1 84 ? -2.498 -3.227 -6.988 1 98 84 VAL A O 1
ATOM 658 N N . ILE A 1 85 ? -0.591 -3.814 -5.949 1 98.69 85 ILE A N 1
ATOM 659 C CA . ILE A 1 85 ? -1.236 -4.914 -5.238 1 98.69 85 ILE A CA 1
ATOM 660 C C . ILE A 1 85 ? -2.246 -4.359 -4.234 1 98.69 85 ILE A C 1
ATOM 662 O O . ILE A 1 85 ? -3.377 -4.844 -4.152 1 98.69 85 ILE A O 1
ATOM 666 N N . LYS A 1 86 ? -1.848 -3.326 -3.486 1 98.81 86 LYS A N 1
ATOM 667 C CA . LYS A 1 86 ? -2.771 -2.746 -2.518 1 98.81 86 LYS A CA 1
ATOM 668 C C . LYS A 1 86 ? -4.012 -2.186 -3.207 1 98.81 86 LYS A C 1
ATOM 670 O O . LYS A 1 86 ? -5.125 -2.316 -2.695 1 98.81 86 LYS A O 1
ATOM 675 N N . ASN A 1 87 ? -3.814 -1.55 -4.324 1 98.75 87 ASN A N 1
ATOM 676 C CA . ASN A 1 87 ? -4.922 -0.98 -5.082 1 98.75 87 ASN A CA 1
ATOM 677 C C . ASN A 1 87 ? -5.895 -2.061 -5.551 1 98.75 87 ASN A C 1
ATOM 679 O O . ASN A 1 87 ? -7.109 -1.896 -5.441 1 98.75 87 ASN A O 1
ATOM 683 N N . ALA A 1 88 ? -5.344 -3.137 -6.082 1 98.81 88 ALA A N 1
ATOM 684 C CA . ALA A 1 88 ? -6.168 -4.266 -6.512 1 98.81 88 ALA A CA 1
ATOM 685 C C . ALA A 1 88 ? -7.027 -4.785 -5.359 1 98.81 88 ALA A C 1
ATOM 687 O O . ALA A 1 88 ? -8.234 -4.98 -5.52 1 98.81 88 ALA A O 1
ATOM 688 N N . ILE A 1 89 ? -6.41 -4.965 -4.215 1 98.88 89 ILE A N 1
ATOM 689 C CA . ILE A 1 89 ? -7.105 -5.527 -3.059 1 98.88 89 ILE A CA 1
ATOM 690 C C . ILE A 1 89 ? -8.195 -4.562 -2.594 1 98.88 89 ILE A C 1
ATOM 692 O O . ILE A 1 89 ? -9.297 -4.988 -2.232 1 98.88 89 ILE A O 1
ATOM 696 N N . ASP A 1 90 ? -7.895 -3.268 -2.584 1 98.62 90 ASP A N 1
ATOM 697 C CA . ASP A 1 90 ? -8.906 -2.299 -2.17 1 98.62 90 ASP A CA 1
ATOM 698 C C . ASP A 1 90 ? -10.117 -2.34 -3.098 1 98.62 90 ASP A C 1
ATOM 700 O O . ASP A 1 90 ? -11.258 -2.285 -2.637 1 98.62 90 ASP A O 1
ATOM 704 N N . TRP A 1 91 ? -9.891 -2.461 -4.418 1 98.75 91 TRP A N 1
ATOM 705 C CA . TRP A 1 91 ? -11 -2.623 -5.352 1 98.75 91 TRP A CA 1
ATOM 706 C C . TRP A 1 91 ? -11.75 -3.922 -5.082 1 98.75 91 TRP A C 1
ATOM 708 O O . TRP A 1 91 ? -12.984 -3.945 -5.094 1 98.75 91 TRP A O 1
ATOM 718 N N . LEU A 1 92 ? -11.055 -4.984 -4.832 1 98.81 92 LEU A N 1
ATOM 719 C CA . LEU A 1 92 ? -11.641 -6.316 -4.699 1 98.81 92 LEU A CA 1
ATOM 720 C C . LEU A 1 92 ? -12.414 -6.441 -3.391 1 98.81 92 LEU A C 1
ATOM 722 O O . LEU A 1 92 ? -13.195 -7.379 -3.213 1 98.81 92 LEU A O 1
ATOM 726 N N . SER A 1 93 ? -12.172 -5.543 -2.461 1 98.44 93 SER A N 1
ATOM 727 C CA . SER A 1 93 ? -12.875 -5.551 -1.183 1 98.44 93 SER A CA 1
ATOM 728 C C . SER A 1 93 ? -14.266 -4.953 -1.317 1 98.44 93 SER A C 1
ATOM 730 O O . SER A 1 93 ? -15.07 -5.027 -0.386 1 98.44 93 SER A O 1
ATOM 732 N N . ARG A 1 94 ? -14.602 -4.43 -2.504 1 97.19 94 ARG A N 1
ATOM 733 C CA . ARG A 1 94 ? -15.867 -3.734 -2.748 1 97.19 94 ARG A CA 1
ATOM 734 C C . ARG A 1 94 ? -16.734 -4.512 -3.73 1 97.19 94 ARG A C 1
ATOM 736 O O . ARG A 1 94 ? -16.219 -5.262 -4.562 1 97.19 94 ARG A O 1
ATOM 743 N N . PRO A 1 95 ? -18.109 -4.23 -3.74 1 95.75 95 PRO A N 1
ATOM 744 C CA . PRO A 1 95 ? -18.828 -3.387 -2.789 1 95.75 95 PRO A CA 1
ATOM 745 C C . PRO A 1 95 ? -18.75 -3.902 -1.354 1 95.75 95 PRO A C 1
ATOM 747 O O . PRO A 1 95 ? -18.5 -5.09 -1.137 1 95.75 95 PRO A O 1
ATOM 750 N N . PHE A 1 96 ? -18.859 -3 -0.424 1 92.5 96 PHE A N 1
ATOM 751 C CA . PHE A 1 96 ? -18.75 -3.361 0.984 1 92.5 96 PHE A CA 1
ATOM 752 C C . PHE A 1 96 ? -19.656 -4.539 1.315 1 92.5 96 PHE A C 1
ATOM 754 O O . PHE A 1 96 ? -20.828 -4.547 0.941 1 92.5 96 PHE A O 1
ATOM 761 N N . GLY A 1 97 ? -19.031 -5.566 1.934 1 93.5 97 GLY A N 1
ATOM 762 C CA . GLY A 1 97 ? -19.781 -6.742 2.344 1 93.5 97 GLY A CA 1
ATOM 763 C C . GLY A 1 97 ? -19.953 -7.762 1.233 1 93.5 97 GLY A C 1
ATOM 764 O O . GLY A 1 97 ? -20.391 -8.891 1.479 1 93.5 97 GLY A O 1
ATOM 765 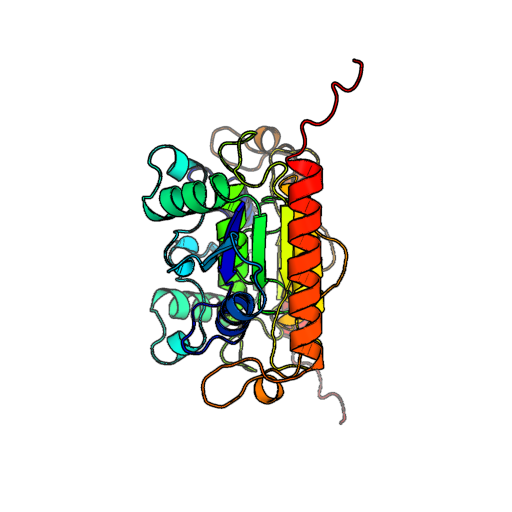N N . ARG A 1 98 ? -19.609 -7.426 0.017 1 96.19 98 ARG A N 1
ATOM 766 C CA . ARG A 1 98 ? -19.766 -8.336 -1.117 1 96.19 98 ARG A CA 1
ATOM 767 C C . ARG A 1 98 ? -18.5 -8.344 -1.98 1 96.19 98 ARG A C 1
ATOM 769 O O . ARG A 1 98 ? -18.594 -8.477 -3.203 1 96.19 98 ARG A O 1
ATOM 776 N N . GLY A 1 99 ? -17.406 -8.062 -1.384 1 97.88 99 GLY A N 1
ATOM 777 C CA . GLY A 1 99 ? -16.141 -8.062 -2.113 1 97.88 99 GLY A CA 1
ATOM 778 C C . GLY A 1 99 ? -15.742 -9.43 -2.627 1 97.88 99 GLY A C 1
ATOM 779 O O . GLY A 1 99 ? -16.031 -10.445 -1.987 1 97.88 99 GLY A O 1
ATOM 780 N N . ALA A 1 100 ? -15.031 -9.469 -3.68 1 98.56 100 ALA A N 1
ATOM 781 C CA . ALA A 1 100 ? -14.672 -10.703 -4.383 1 98.56 100 ALA A CA 1
ATOM 782 C C . ALA A 1 100 ? -13.688 -11.531 -3.562 1 98.56 100 ALA A C 1
ATOM 784 O O . ALA A 1 100 ? -13.492 -12.719 -3.832 1 98.56 100 ALA A O 1
ATOM 785 N N . LEU A 1 101 ? -13.078 -10.945 -2.521 1 98.62 101 LEU A N 1
ATOM 786 C CA . LEU A 1 101 ? -12.055 -11.641 -1.75 1 98.62 101 LEU A CA 1
ATOM 787 C C . LEU A 1 101 ? -12.664 -12.312 -0.523 1 98.62 101 LEU A C 1
ATOM 789 O O . LEU A 1 101 ? -12 -13.109 0.146 1 98.62 101 LEU A O 1
ATOM 793 N N . ILE A 1 102 ? -13.93 -11.969 -0.176 1 98.25 102 ILE A N 1
ATOM 794 C CA . ILE A 1 102 ? -14.555 -12.539 1.014 1 98.25 102 ILE A CA 1
ATOM 795 C C . ILE A 1 102 ? -14.633 -14.062 0.869 1 98.25 102 ILE A C 1
ATOM 797 O O . ILE A 1 102 ? -15.25 -14.562 -0.072 1 98.25 102 ILE A O 1
ATOM 801 N N . GLY A 1 103 ? -13.953 -14.75 1.744 1 97.81 103 GLY A N 1
ATOM 802 C CA . GLY A 1 103 ? -13.969 -16.203 1.738 1 97.81 103 GLY A CA 1
ATOM 803 C C . GLY A 1 103 ? -13.133 -16.797 0.625 1 97.81 103 GLY A C 1
ATOM 804 O O . GLY A 1 103 ? -13.141 -18.016 0.427 1 97.81 103 GLY A O 1
ATOM 805 N N . LYS A 1 104 ? -12.414 -15.961 -0.16 1 98.56 104 LYS A N 1
ATOM 806 C CA . LYS A 1 104 ? -11.625 -16.422 -1.299 1 98.56 104 LYS A CA 1
ATOM 807 C C . LYS A 1 104 ? -10.312 -17.047 -0.839 1 98.56 104 LYS A C 1
ATOM 809 O O . LYS A 1 104 ? -9.547 -16.422 -0.104 1 98.56 104 LYS A O 1
ATOM 814 N N . PRO A 1 105 ? -10.016 -18.312 -1.155 1 98.81 105 PRO A N 1
ATOM 815 C CA . PRO A 1 105 ? -8.672 -18.844 -0.93 1 98.81 105 PRO A CA 1
ATOM 816 C C . PRO A 1 105 ? -7.594 -18.062 -1.664 1 98.81 105 PRO A C 1
ATOM 818 O O . PRO A 1 105 ? -7.723 -17.797 -2.861 1 98.81 105 PRO A O 1
ATOM 821 N N . VAL A 1 106 ? -6.559 -17.688 -0.927 1 98.88 106 VAL A N 1
ATOM 822 C CA . VAL A 1 106 ? -5.492 -16.859 -1.486 1 98.88 106 VAL A CA 1
ATOM 823 C C . VAL A 1 106 ? -4.133 -17.438 -1.071 1 98.88 106 VAL A C 1
ATOM 825 O O . VAL A 1 106 ? -3.943 -17.812 0.085 1 98.88 106 VAL A O 1
ATOM 828 N N . ALA A 1 107 ? -3.252 -17.547 -1.976 1 98.94 107 ALA A N 1
ATOM 829 C CA . ALA A 1 107 ? -1.844 -17.828 -1.706 1 98.94 107 ALA A CA 1
ATOM 830 C C . ALA A 1 107 ? -0.968 -16.625 -2.055 1 98.94 107 ALA A C 1
ATOM 832 O O . ALA A 1 107 ? -1.3 -15.844 -2.953 1 98.94 107 ALA A O 1
ATOM 833 N N . VAL A 1 108 ? 0.152 -16.484 -1.377 1 98.88 108 VAL A N 1
ATOM 834 C CA . VAL A 1 108 ? 1.055 -15.352 -1.566 1 98.88 108 VAL A CA 1
ATOM 835 C C . VAL A 1 108 ? 2.475 -15.859 -1.811 1 98.88 108 VAL A C 1
ATOM 837 O O . VAL A 1 108 ? 2.934 -16.781 -1.138 1 98.88 108 VAL A O 1
ATOM 840 N N . LEU A 1 109 ? 3.121 -15.328 -2.732 1 98.75 109 LEU A N 1
ATOM 841 C CA . LEU A 1 109 ? 4.555 -15.508 -2.934 1 98.75 109 LEU A CA 1
ATOM 842 C C . LEU A 1 109 ? 5.219 -14.188 -3.316 1 98.75 109 LEU A C 1
ATOM 844 O O . LEU A 1 109 ? 4.539 -13.18 -3.514 1 98.75 109 LEU A O 1
ATOM 848 N N . GLY A 1 110 ? 6.473 -14.148 -3.369 1 98.62 110 GLY A N 1
ATOM 849 C CA . GLY A 1 110 ? 7.199 -12.961 -3.783 1 98.62 110 GLY A CA 1
ATOM 850 C C . GLY A 1 110 ? 8.625 -13.242 -4.203 1 98.62 110 GLY A C 1
ATOM 851 O O . GLY A 1 110 ? 9.258 -14.172 -3.691 1 98.62 110 GLY A O 1
ATOM 852 N N . VAL A 1 111 ? 9.102 -12.469 -5.121 1 98.44 111 VAL A N 1
ATOM 853 C CA . VAL A 1 111 ? 10.453 -12.57 -5.648 1 98.44 111 VAL A CA 1
ATOM 854 C C . VAL A 1 111 ? 11.172 -11.234 -5.5 1 98.44 111 VAL A C 1
ATOM 856 O O . VAL A 1 111 ? 10.602 -10.18 -5.793 1 98.44 111 VAL A O 1
ATOM 859 N N . ALA A 1 112 ? 12.312 -11.242 -4.984 1 97.12 112 ALA A N 1
ATOM 860 C CA . ALA A 1 112 ? 13.125 -10.039 -4.871 1 97.12 112 ALA A CA 1
ATOM 861 C C . ALA A 1 112 ? 14.602 -10.344 -5.145 1 97.12 112 ALA A C 1
ATOM 863 O O . ALA A 1 112 ? 15.055 -11.469 -4.941 1 97.12 112 ALA A O 1
ATOM 864 N N . PRO A 1 113 ? 15.336 -9.375 -5.602 1 94.81 113 PRO A N 1
ATOM 865 C CA . PRO A 1 113 ? 16.781 -9.578 -5.816 1 94.81 113 PRO A CA 1
ATOM 866 C C . PRO A 1 113 ? 17.562 -9.672 -4.508 1 94.81 113 PRO A C 1
ATOM 868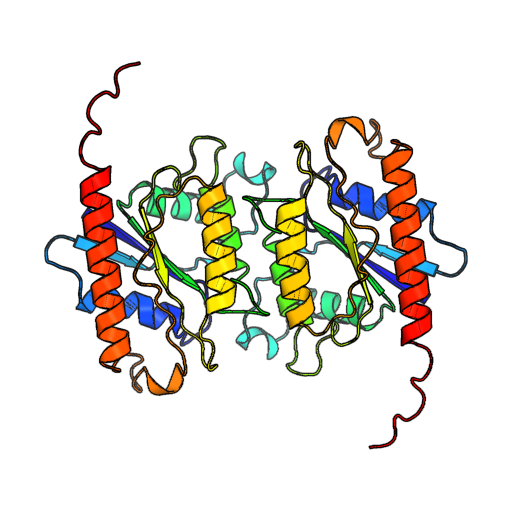 O O . PRO A 1 113 ? 18.609 -10.305 -4.465 1 94.81 113 PRO A O 1
ATOM 871 N N . GLY A 1 114 ? 17.094 -9.078 -3.471 1 93.31 114 GLY A N 1
ATOM 872 C CA . GLY A 1 114 ? 17.828 -9.008 -2.215 1 93.31 114 GLY A CA 1
ATOM 873 C C . GLY A 1 114 ? 17.734 -10.281 -1.399 1 93.31 114 GLY A C 1
ATOM 874 O O . GLY A 1 114 ? 16.922 -11.164 -1.704 1 93.31 114 GLY A O 1
ATOM 875 N N . LEU A 1 115 ? 18.438 -10.352 -0.315 1 92.56 115 LEU A N 1
ATOM 876 C CA . LEU A 1 115 ? 18.594 -11.547 0.508 1 92.56 115 LEU A CA 1
ATOM 877 C C . LEU A 1 115 ? 17.312 -11.859 1.272 1 92.56 115 LEU A C 1
ATOM 879 O O . LEU A 1 115 ? 17.031 -13.023 1.552 1 92.56 115 LEU A O 1
ATOM 883 N N . PHE A 1 116 ? 16.516 -10.891 1.551 1 92.19 116 PHE A N 1
ATOM 884 C CA . PHE A 1 116 ? 15.375 -11.07 2.438 1 92.19 116 PHE A CA 1
ATOM 885 C C . PHE A 1 116 ? 14.156 -11.539 1.656 1 92.19 116 PHE A C 1
ATOM 887 O O . PHE A 1 116 ? 13.164 -11.977 2.244 1 92.19 116 PHE A O 1
ATOM 894 N N . GLY A 1 117 ? 14.352 -11.492 0.32 1 94.12 117 GLY A N 1
ATOM 895 C CA . GLY A 1 117 ? 13.172 -11.789 -0.477 1 94.12 117 GLY A CA 1
ATOM 896 C C . GLY A 1 117 ? 12.062 -10.773 -0.295 1 94.12 117 GLY A C 1
ATOM 897 O O . GLY A 1 117 ? 12.281 -9.57 -0.435 1 94.12 117 GLY A O 1
ATOM 898 N N . THR A 1 118 ? 10.883 -11.203 0.085 1 98.06 118 THR A N 1
ATOM 899 C CA . THR A 1 118 ? 9.734 -10.312 0.238 1 98.06 118 THR A CA 1
ATOM 900 C C . THR A 1 118 ? 9.07 -10.516 1.598 1 98.06 118 THR A C 1
ATOM 902 O O . THR A 1 118 ? 7.848 -10.414 1.72 1 98.06 118 THR A O 1
ATOM 905 N N . VAL A 1 119 ? 9.891 -10.797 2.592 1 98 119 VAL A N 1
ATOM 906 C CA . VAL A 1 119 ? 9.375 -11.242 3.883 1 98 119 VAL A CA 1
ATOM 907 C C . VAL A 1 119 ? 8.547 -10.133 4.516 1 98 119 VAL A C 1
ATOM 909 O O . VAL A 1 119 ? 7.445 -10.375 5.012 1 98 119 VAL A O 1
ATOM 912 N N . ARG A 1 120 ? 9.008 -8.859 4.52 1 98.19 120 ARG A N 1
ATOM 913 C CA . ARG A 1 120 ? 8.266 -7.773 5.156 1 98.19 120 ARG A CA 1
ATOM 914 C C . ARG A 1 120 ? 7.016 -7.422 4.359 1 98.19 120 ARG A C 1
ATOM 916 O O . ARG A 1 120 ? 5.961 -7.16 4.938 1 98.19 120 ARG A O 1
ATOM 923 N N . ALA A 1 121 ? 7.148 -7.465 3.072 1 98.62 121 ALA A N 1
ATOM 924 C CA . ALA A 1 121 ? 6.008 -7.176 2.205 1 98.62 121 ALA A CA 1
ATOM 925 C C . ALA A 1 121 ? 4.883 -8.18 2.42 1 98.62 121 ALA A C 1
ATOM 927 O O . ALA A 1 121 ? 3.713 -7.809 2.498 1 98.62 121 ALA A O 1
ATOM 928 N N . GLN A 1 122 ? 5.238 -9.453 2.535 1 98.75 122 GLN A N 1
ATOM 929 C CA . GLN A 1 122 ? 4.223 -10.484 2.699 1 98.75 122 GLN A CA 1
ATOM 930 C C . GLN A 1 122 ? 3.566 -10.398 4.074 1 98.75 122 GLN A C 1
ATOM 932 O O . GLN A 1 122 ? 2.377 -10.695 4.219 1 98.75 122 GLN A O 1
ATOM 937 N N . ALA A 1 123 ? 4.387 -10.008 5.07 1 98.56 123 ALA A N 1
ATOM 938 C CA . ALA A 1 123 ? 3.797 -9.836 6.398 1 98.56 123 ALA A CA 1
ATOM 939 C C . ALA A 1 123 ? 2.719 -8.758 6.383 1 98.56 123 ALA A C 1
ATOM 941 O O . ALA A 1 123 ? 1.623 -8.961 6.91 1 98.56 123 ALA A O 1
ATOM 942 N N . HIS A 1 124 ? 3.021 -7.594 5.785 1 98.88 124 HIS A N 1
ATOM 943 C CA . HIS A 1 124 ? 2.016 -6.551 5.629 1 98.88 124 HIS A CA 1
ATOM 944 C C . HIS A 1 124 ? 0.829 -7.047 4.809 1 98.88 124 HIS A C 1
ATOM 946 O O . HIS A 1 124 ? -0.325 -6.809 5.172 1 98.88 124 HIS A O 1
ATOM 952 N N . LEU A 1 125 ? 1.092 -7.77 3.736 1 98.88 125 LEU A N 1
ATOM 953 C CA . LEU A 1 125 ? 0.06 -8.203 2.803 1 98.88 125 LEU A CA 1
ATOM 954 C C . LEU A 1 125 ? -0.922 -9.156 3.482 1 98.88 125 LEU A C 1
ATOM 956 O O . LEU A 1 125 ? -2.131 -9.07 3.256 1 98.88 125 LEU A O 1
ATOM 960 N N . ARG A 1 126 ? -0.444 -10.039 4.297 1 98.81 126 ARG A N 1
ATOM 961 C CA . ARG A 1 126 ? -1.315 -10.984 4.984 1 98.81 126 ARG A CA 1
ATOM 962 C C . ARG A 1 126 ? -2.266 -10.266 5.938 1 98.81 126 ARG A C 1
ATOM 964 O O . ARG A 1 126 ? -3.408 -10.688 6.121 1 98.81 126 ARG A O 1
ATOM 971 N N . GLN A 1 127 ? -1.81 -9.156 6.555 1 98.62 127 GLN A N 1
ATOM 972 C CA . GLN A 1 127 ? -2.703 -8.367 7.398 1 98.62 127 GLN A CA 1
ATOM 973 C C . GLN A 1 127 ? -3.801 -7.707 6.566 1 98.62 127 GLN A C 1
ATOM 975 O O . GLN A 1 127 ? -4.953 -7.637 6.996 1 98.62 127 GLN A O 1
ATOM 980 N N . VAL A 1 128 ? -3.443 -7.242 5.43 1 98.88 128 VAL A N 1
ATOM 981 C CA . VAL A 1 128 ? -4.414 -6.617 4.535 1 98.88 128 VAL A CA 1
ATOM 982 C C . VAL A 1 128 ? -5.453 -7.648 4.102 1 98.88 128 VAL A C 1
ATOM 984 O O . VAL A 1 128 ? -6.652 -7.363 4.086 1 98.88 128 VAL A O 1
ATOM 987 N N . LEU A 1 129 ? -4.984 -8.875 3.781 1 98.88 129 LEU A N 1
ATOM 988 C CA . LEU A 1 129 ? -5.883 -9.93 3.334 1 98.88 129 LEU A CA 1
ATOM 989 C C . LEU A 1 129 ? -6.797 -10.391 4.469 1 98.88 129 LEU A C 1
ATOM 991 O O . LEU A 1 129 ? -7.934 -10.797 4.23 1 98.88 129 LEU A O 1
ATOM 995 N N . HIS A 1 130 ? -6.277 -10.312 5.707 1 98.38 130 HIS A N 1
ATOM 996 C CA . HIS A 1 130 ? -7.156 -10.516 6.855 1 98.38 130 HIS A CA 1
ATOM 997 C C . HIS A 1 130 ? -8.289 -9.5 6.867 1 98.38 130 HIS A C 1
ATOM 999 O O . HIS A 1 130 ? -9.445 -9.852 7.113 1 98.38 130 HIS A O 1
ATOM 1005 N N . GLY A 1 131 ? -7.977 -8.266 6.543 1 97.38 131 GLY A N 1
ATOM 1006 C CA . GLY A 1 131 ? -8.953 -7.195 6.508 1 97.38 131 GLY A CA 1
ATOM 1007 C C . GLY A 1 131 ? -10.055 -7.43 5.488 1 97.38 131 GLY A C 1
ATOM 1008 O O . GLY A 1 131 ? -11.172 -6.938 5.652 1 97.38 131 GLY A O 1
ATOM 1009 N N . THR A 1 132 ? -9.789 -8.234 4.453 1 98.31 132 THR A N 1
ATOM 1010 C CA . THR A 1 132 ? -10.766 -8.477 3.395 1 98.31 132 THR A CA 1
ATOM 1011 C C . THR A 1 132 ? -11.523 -9.773 3.645 1 98.31 132 THR A C 1
ATOM 1013 O O . THR A 1 132 ? -12.344 -10.188 2.822 1 98.31 132 THR A O 1
ATOM 1016 N N . ASN A 1 133 ? -11.172 -10.492 4.719 1 98 133 ASN A N 1
ATOM 1017 C CA . ASN A 1 133 ? -11.781 -11.766 5.086 1 98 133 ASN A CA 1
ATOM 1018 C C . ASN A 1 133 ? -11.453 -12.852 4.066 1 98 133 ASN A C 1
ATOM 1020 O O . ASN A 1 133 ? -12.297 -13.695 3.76 1 98 133 ASN A O 1
ATOM 1024 N N . SER A 1 134 ? -10.266 -12.773 3.475 1 98.38 134 SER A N 1
ATOM 1025 C CA . SER A 1 134 ? -9.766 -13.828 2.6 1 98.38 134 SER A CA 1
ATOM 1026 C C . SER A 1 134 ? -9.352 -15.062 3.396 1 98.38 134 SER A C 1
ATOM 1028 O O . SER A 1 134 ? -9.07 -14.969 4.594 1 98.38 134 SER A O 1
ATOM 1030 N N . VAL A 1 135 ? -9.375 -16.219 2.795 1 98.5 135 VAL A N 1
ATOM 1031 C CA . VAL A 1 135 ? -8.82 -17.438 3.377 1 98.5 135 VAL A CA 1
ATOM 1032 C C . VAL A 1 135 ? -7.398 -17.641 2.869 1 98.5 135 VAL A C 1
ATOM 1034 O O . VAL A 1 135 ? -7.199 -18.203 1.784 1 98.5 135 VAL A O 1
ATOM 1037 N N . VAL A 1 136 ? -6.418 -17.266 3.695 1 98.75 136 VAL A N 1
ATOM 1038 C CA . VAL A 1 136 ? -5.039 -17.188 3.225 1 98.75 136 VAL A CA 1
ATOM 1039 C C . VAL A 1 136 ? -4.293 -18.469 3.596 1 98.75 136 VAL A C 1
ATOM 1041 O O . VAL A 1 136 ? -4.309 -18.891 4.754 1 98.75 136 VAL A O 1
ATOM 1044 N N . LEU A 1 137 ? -3.738 -19.047 2.6 1 98.56 137 LEU A N 1
ATOM 1045 C CA . LEU A 1 137 ? -2.877 -20.188 2.84 1 98.56 137 LEU A CA 1
ATOM 1046 C C . LEU A 1 137 ? -1.705 -19.812 3.74 1 98.56 137 LEU A C 1
ATOM 1048 O O . LEU A 1 137 ? -0.932 -18.906 3.416 1 98.56 137 LEU A O 1
ATOM 1052 N N . ALA A 1 138 ? -1.531 -20.5 4.84 1 97.62 138 ALA A N 1
ATOM 1053 C CA . ALA A 1 138 ? -0.532 -20.125 5.84 1 97.62 138 ALA A CA 1
ATOM 1054 C C . ALA A 1 138 ? 0.855 -20.625 5.434 1 97.62 138 ALA A C 1
ATOM 1056 O O . ALA A 1 138 ? 1.848 -19.906 5.609 1 97.62 138 ALA A O 1
ATOM 1057 N N . ARG A 1 139 ? 0.903 -21.828 4.941 1 97 139 ARG A N 1
ATOM 1058 C CA . ARG A 1 139 ? 2.158 -22.469 4.555 1 97 139 ARG A CA 1
ATOM 1059 C C . ARG A 1 139 ? 2.018 -23.188 3.215 1 97 139 ARG A C 1
ATOM 1061 O O . ARG A 1 139 ? 0.945 -23.703 2.889 1 97 139 ARG A O 1
ATOM 1068 N N . PRO A 1 140 ? 3.092 -23.156 2.447 1 98 140 PRO A N 1
ATOM 1069 C CA . PRO A 1 140 ? 4.406 -22.578 2.744 1 98 140 PRO A CA 1
ATOM 1070 C C . PRO A 1 140 ? 4.441 -21.062 2.559 1 98 140 PRO A C 1
ATOM 1072 O O . PRO A 1 140 ? 3.596 -20.5 1.856 1 98 140 PRO A O 1
ATOM 1075 N N . GLU A 1 141 ? 5.293 -20.406 3.252 1 97.5 141 GLU A N 1
ATOM 1076 C CA . GLU A 1 141 ? 5.684 -19.047 2.877 1 97.5 141 GLU A CA 1
ATOM 1077 C C . GLU A 1 141 ? 6.758 -19.062 1.793 1 97.5 141 GLU A C 1
ATOM 1079 O O . GLU A 1 141 ? 7.805 -19.703 1.958 1 97.5 141 GLU A O 1
ATOM 1084 N N . VAL A 1 142 ? 6.523 -18.438 0.725 1 98.25 142 VAL A N 1
ATOM 1085 C CA . VAL A 1 142 ? 7.426 -18.516 -0.419 1 98.25 142 VAL A CA 1
ATOM 1086 C C . VAL A 1 142 ? 8.102 -17.156 -0.645 1 98.25 142 VAL A C 1
ATOM 1088 O O . VAL A 1 142 ? 7.484 -16.234 -1.177 1 98.25 142 VAL A O 1
ATOM 1091 N N . PHE A 1 143 ? 9.344 -17.047 -0.226 1 97.94 143 PHE A N 1
ATOM 1092 C CA . PHE A 1 143 ? 10.211 -15.891 -0.406 1 97.94 143 PHE A CA 1
ATOM 1093 C C . PHE A 1 143 ? 11.352 -16.219 -1.371 1 97.94 143 PHE A C 1
ATOM 1095 O O . PHE A 1 143 ? 12.383 -16.75 -0.964 1 97.94 143 PHE A O 1
ATOM 1102 N N . ILE A 1 144 ? 11.172 -15.961 -2.594 1 97.94 144 ILE A N 1
ATOM 1103 C CA . ILE A 1 144 ? 12.234 -16.25 -3.557 1 97.94 144 ILE A CA 1
ATOM 1104 C C . ILE A 1 144 ? 13.234 -15.094 -3.578 1 97.94 144 ILE A C 1
ATOM 1106 O O . ILE A 1 144 ? 12.93 -14.008 -4.078 1 97.94 144 ILE A O 1
ATOM 1110 N N . ASN A 1 145 ? 14.398 -15.281 -3.02 1 97.31 145 ASN A N 1
ATOM 1111 C CA . ASN A 1 145 ? 15.453 -14.281 -2.932 1 97.31 145 ASN A CA 1
ATOM 1112 C C . ASN A 1 145 ? 16.5 -14.469 -4.027 1 97.31 145 ASN A C 1
ATOM 1114 O O . ASN A 1 145 ? 16.469 -15.461 -4.758 1 97.31 145 ASN A O 1
ATOM 1118 N N . GLU A 1 146 ? 17.344 -13.523 -4.164 1 96.25 146 GLU A N 1
ATOM 1119 C CA . GLU A 1 146 ? 18.406 -13.57 -5.164 1 96.25 146 GLU A CA 1
ATOM 1120 C C . GLU A 1 146 ? 17.859 -13.953 -6.535 1 96.25 146 GLU A C 1
ATOM 1122 O O . GLU A 1 146 ? 18.375 -14.875 -7.18 1 96.25 146 GLU A O 1
ATOM 1127 N N . ALA A 1 147 ? 16.906 -13.203 -6.98 1 95.69 147 ALA A N 1
ATOM 1128 C CA . ALA A 1 147 ? 16.094 -13.508 -8.156 1 95.69 147 ALA A CA 1
ATOM 1129 C C . ALA A 1 147 ? 16.969 -13.805 -9.367 1 95.69 147 ALA A C 1
ATOM 1131 O O . ALA A 1 147 ? 16.656 -14.695 -10.164 1 95.69 147 ALA A O 1
ATOM 1132 N N . GLU A 1 148 ? 18.031 -13.078 -9.562 1 94.69 148 GLU A N 1
ATOM 1133 C CA . GLU A 1 148 ? 18.891 -13.203 -10.734 1 94.69 148 GLU A CA 1
ATOM 1134 C C . GLU A 1 148 ? 19.469 -14.617 -10.859 1 94.69 148 GLU A C 1
ATOM 1136 O O . GLU A 1 148 ? 19.797 -15.07 -11.953 1 94.69 148 GLU A O 1
ATOM 1141 N N . ARG A 1 149 ? 19.453 -15.312 -9.734 1 95.75 149 ARG A N 1
ATOM 1142 C CA . ARG A 1 149 ? 20.062 -16.641 -9.703 1 95.75 149 ARG A CA 1
ATOM 1143 C C . ARG A 1 149 ? 19 -17.719 -9.836 1 95.75 149 ARG A C 1
ATOM 1145 O O . ARG A 1 149 ? 19.328 -18.906 -9.961 1 95.75 149 ARG A O 1
ATOM 1152 N N . ARG A 1 150 ? 17.766 -17.328 -9.773 1 96.75 150 ARG A N 1
ATOM 1153 C CA . ARG A 1 150 ? 16.688 -18.312 -9.68 1 96.75 150 ARG A CA 1
ATOM 1154 C C . ARG A 1 150 ? 16.031 -18.547 -11.031 1 96.75 150 ARG A C 1
ATOM 1156 O O . ARG A 1 150 ? 15.344 -19.547 -11.234 1 96.75 150 ARG A O 1
ATOM 1163 N N . PHE A 1 151 ? 16.25 -17.641 -11.977 1 97.19 151 PHE A N 1
ATOM 1164 C CA . PHE A 1 151 ? 15.625 -17.672 -13.289 1 97.19 151 PHE A CA 1
ATOM 1165 C C . PHE A 1 151 ? 16.672 -17.75 -14.391 1 97.19 151 PHE A C 1
ATOM 1167 O O . PHE A 1 151 ? 17.766 -17.219 -14.258 1 97.19 151 PHE A O 1
ATOM 1174 N N . ASP A 1 152 ? 16.391 -18.406 -15.461 1 95.88 152 ASP A N 1
ATOM 1175 C CA . ASP A 1 152 ? 17.328 -18.484 -16.578 1 95.88 152 ASP A CA 1
ATOM 1176 C C . ASP A 1 152 ? 17.125 -17.328 -17.547 1 95.88 152 ASP A C 1
ATOM 1178 O O . ASP A 1 152 ? 16.312 -16.438 -17.297 1 95.88 152 ASP A O 1
ATOM 1182 N N . ALA A 1 153 ? 17.781 -17.281 -18.656 1 93.69 153 ALA A N 1
ATOM 1183 C CA . ALA A 1 153 ? 17.812 -16.156 -19.594 1 93.69 153 ALA A CA 1
ATOM 1184 C C . ALA A 1 153 ? 16.469 -15.984 -20.281 1 93.69 153 ALA A C 1
ATOM 1186 O O . ALA A 1 153 ? 16.141 -14.891 -20.75 1 93.69 153 ALA A O 1
ATOM 1187 N N . SER A 1 154 ? 15.672 -17.078 -20.344 1 92.88 154 SER A N 1
ATOM 1188 C CA . SER A 1 154 ? 14.359 -17.016 -20.984 1 92.88 154 SER A CA 1
ATOM 1189 C C . SER A 1 154 ? 13.289 -16.562 -19.984 1 92.88 154 SER A C 1
ATOM 1191 O O . SER A 1 154 ? 12.133 -16.359 -20.359 1 92.88 154 SER A O 1
ATOM 1193 N N . GLY A 1 155 ? 13.68 -16.406 -18.641 1 93.44 155 GLY A N 1
ATOM 1194 C CA . GLY A 1 155 ? 12.742 -15.961 -17.625 1 93.44 155 GLY A CA 1
ATOM 1195 C C . GLY A 1 155 ? 12.062 -17.109 -16.891 1 93.44 155 GLY A C 1
ATOM 1196 O O . GLY A 1 155 ? 11.117 -16.891 -16.141 1 93.44 155 GLY A O 1
ATOM 1197 N N . ARG A 1 156 ? 12.586 -18.25 -17.156 1 94.75 156 ARG A N 1
ATOM 1198 C CA . ARG A 1 156 ? 12 -19.422 -16.5 1 94.75 156 ARG A CA 1
ATOM 1199 C C . ARG A 1 156 ? 12.609 -19.641 -15.125 1 94.75 156 ARG A C 1
ATOM 1201 O O . ARG A 1 156 ? 13.828 -19.531 -14.953 1 94.75 156 ARG A O 1
ATOM 1208 N N . LEU A 1 157 ? 11.742 -19.938 -14.18 1 97.38 157 LEU A N 1
ATOM 1209 C CA . LEU A 1 157 ? 12.219 -20.328 -12.859 1 97.38 157 LEU A CA 1
ATOM 1210 C C . LEU A 1 157 ? 12.906 -21.688 -12.906 1 97.38 157 LEU A C 1
ATOM 1212 O O . LEU A 1 157 ? 12.273 -22.688 -13.219 1 97.38 157 LEU A O 1
ATOM 1216 N N . VAL A 1 158 ? 14.211 -21.734 -12.547 1 96.25 158 VAL A N 1
ATOM 1217 C CA . VAL A 1 158 ? 14.953 -22.969 -12.781 1 96.25 158 VAL A CA 1
ATOM 1218 C C . VAL A 1 158 ? 15.531 -23.484 -11.469 1 96.25 158 VAL A C 1
ATOM 1220 O O . VAL A 1 158 ? 15.953 -24.641 -11.375 1 96.25 158 VAL A O 1
ATOM 1223 N N . ASP A 1 159 ? 15.594 -22.672 -10.492 1 97.25 159 ASP A N 1
ATOM 1224 C CA . ASP A 1 159 ? 16.094 -23.141 -9.203 1 97.25 159 ASP A CA 1
ATOM 1225 C C . ASP A 1 159 ? 15.211 -24.234 -8.625 1 97.25 159 ASP A C 1
ATOM 1227 O O . ASP A 1 159 ? 14.008 -24.031 -8.438 1 97.25 159 ASP A O 1
ATOM 1231 N N . PRO A 1 160 ? 15.758 -25.375 -8.328 1 97.12 160 PRO A N 1
ATOM 1232 C CA . PRO A 1 160 ? 14.922 -26.5 -7.91 1 97.12 160 PRO A CA 1
ATOM 1233 C C . PRO A 1 160 ? 14.188 -26.234 -6.598 1 97.12 160 PRO A C 1
ATOM 1235 O O . PRO A 1 160 ? 13.039 -26.656 -6.434 1 97.12 160 PRO A O 1
ATOM 1238 N N . THR A 1 161 ? 14.852 -25.594 -5.668 1 97.19 161 THR A N 1
ATOM 1239 C CA . THR A 1 161 ? 14.219 -25.312 -4.383 1 97.19 161 THR A CA 1
ATOM 1240 C C . THR A 1 161 ? 13.047 -24.344 -4.559 1 97.19 161 THR A C 1
ATOM 1242 O O . THR A 1 161 ? 11.953 -24.609 -4.047 1 97.19 161 THR A O 1
ATOM 1245 N N . ALA A 1 162 ? 13.258 -23.25 -5.246 1 97.62 162 ALA A N 1
ATOM 1246 C CA . ALA A 1 162 ? 12.188 -22.281 -5.504 1 97.62 162 ALA A CA 1
ATOM 1247 C C . ALA A 1 162 ? 11.039 -22.922 -6.266 1 97.62 162 ALA A C 1
ATOM 1249 O O . ALA A 1 162 ? 9.867 -22.703 -5.949 1 97.62 162 ALA A O 1
ATOM 1250 N N . SER A 1 163 ? 11.367 -23.75 -7.242 1 97.44 163 SER A N 1
ATOM 1251 C CA . SER A 1 163 ? 10.352 -24.438 -8.031 1 97.44 163 SER A CA 1
ATOM 1252 C C . SER A 1 163 ? 9.516 -25.375 -7.164 1 97.44 163 SER A C 1
ATOM 1254 O O . SER A 1 163 ? 8.297 -25.438 -7.305 1 97.44 163 SER A O 1
ATOM 1256 N N . ALA A 1 164 ? 10.156 -26.062 -6.305 1 97.88 164 ALA A N 1
ATOM 1257 C CA . ALA A 1 164 ? 9.461 -26.984 -5.406 1 97.88 164 ALA A CA 1
ATOM 1258 C C . ALA A 1 164 ? 8.531 -26.234 -4.465 1 97.88 164 ALA A C 1
ATOM 1260 O O . ALA A 1 164 ? 7.422 -26.688 -4.176 1 97.88 164 ALA A O 1
ATOM 1261 N N . LEU A 1 165 ? 9 -25.141 -3.963 1 98 165 LEU A N 1
ATOM 1262 C CA . LEU A 1 165 ? 8.195 -24.312 -3.066 1 98 165 LEU A CA 1
ATOM 1263 C C . LEU A 1 165 ? 6.953 -23.797 -3.783 1 98 165 LEU A C 1
ATOM 1265 O O . LEU A 1 165 ? 5.859 -23.766 -3.209 1 98 165 LEU A O 1
ATOM 1269 N N . VAL A 1 166 ? 7.105 -23.328 -5.016 1 98.5 166 VAL A N 1
ATOM 1270 C CA . VAL A 1 166 ? 5.977 -22.859 -5.805 1 98.5 166 VAL A CA 1
ATOM 1271 C C . VAL A 1 166 ? 4.98 -23.984 -6.027 1 98.5 166 VAL A C 1
ATOM 1273 O O . VAL A 1 166 ? 3.77 -23.797 -5.902 1 98.5 166 VAL A O 1
ATOM 1276 N N . ALA A 1 167 ? 5.473 -25.172 -6.367 1 98.44 167 ALA A N 1
ATOM 1277 C CA . ALA A 1 167 ? 4.602 -26.328 -6.559 1 98.44 167 ALA A CA 1
ATOM 1278 C C . ALA A 1 167 ? 3.824 -26.656 -5.285 1 98.44 167 ALA A C 1
ATOM 1280 O O . ALA A 1 167 ? 2.623 -26.922 -5.336 1 98.44 167 ALA A O 1
ATOM 1281 N N . GLU A 1 168 ? 4.512 -26.609 -4.203 1 98.75 168 GLU A N 1
ATOM 1282 C CA . GLU A 1 168 ? 3.869 -26.859 -2.918 1 98.75 168 GLU A CA 1
ATOM 1283 C C . GLU A 1 168 ? 2.803 -25.812 -2.619 1 98.75 168 GLU A C 1
ATOM 1285 O O . GLU A 1 168 ? 1.738 -26.125 -2.086 1 98.75 168 GLU A O 1
ATOM 1290 N N . LEU A 1 169 ? 3.104 -24.594 -2.889 1 98.81 169 LEU A N 1
ATOM 1291 C CA . LEU A 1 169 ? 2.154 -23.516 -2.703 1 98.81 169 LEU A CA 1
ATOM 1292 C C . LEU A 1 169 ? 0.877 -23.766 -3.498 1 98.81 169 LEU A C 1
ATOM 1294 O O . LEU A 1 169 ? -0.228 -23.594 -2.975 1 98.81 169 LEU A O 1
ATOM 1298 N N . VAL A 1 170 ? 1.024 -24.156 -4.746 1 98.69 170 VAL A N 1
ATOM 1299 C CA . VAL A 1 170 ? -0.109 -24.406 -5.633 1 98.69 170 VAL A CA 1
ATOM 1300 C C . VAL A 1 170 ? -0.928 -25.578 -5.109 1 98.69 170 VAL A C 1
ATOM 1302 O O . VAL A 1 170 ? -2.158 -25.516 -5.043 1 98.69 170 VAL A O 1
ATOM 1305 N N . GLU A 1 171 ? -0.246 -26.594 -4.727 1 98.5 171 GLU A N 1
ATOM 1306 C CA . GLU A 1 171 ? -0.938 -27.75 -4.156 1 98.5 171 GLU A CA 1
ATOM 1307 C C . GLU A 1 171 ? -1.731 -27.344 -2.912 1 98.5 171 GLU A C 1
ATOM 1309 O O . GLU A 1 171 ? -2.869 -27.781 -2.729 1 98.5 171 GLU A O 1
ATOM 1314 N N . GLY A 1 172 ? -1.078 -26.594 -2.07 1 98.69 172 GLY A N 1
ATOM 1315 C CA . GLY A 1 172 ? -1.761 -26.109 -0.882 1 98.69 172 GLY A CA 1
ATOM 1316 C C . GLY A 1 172 ? -2.992 -25.281 -1.197 1 98.69 172 GLY A C 1
ATOM 1317 O O . GLY A 1 172 ? -4.031 -25.422 -0.551 1 98.69 172 GLY A O 1
ATOM 1318 N N . LEU A 1 173 ? -2.869 -24.375 -2.131 1 98.69 173 LEU A N 1
ATOM 1319 C CA . LEU A 1 173 ? -4 -23.547 -2.514 1 98.69 173 LEU A CA 1
ATOM 1320 C C . LEU A 1 173 ? -5.145 -24.391 -3.062 1 98.69 173 LEU A C 1
ATOM 1322 O O . LEU A 1 173 ? -6.309 -24.172 -2.721 1 98.69 173 LEU A O 1
ATOM 1326 N N . LEU A 1 174 ? -4.855 -25.359 -3.904 1 98.31 174 LEU A N 1
ATOM 1327 C CA . LEU A 1 174 ? -5.875 -26.25 -4.465 1 98.31 174 LEU A CA 1
ATOM 1328 C C . LEU A 1 174 ? -6.594 -27.016 -3.367 1 98.31 174 LEU A C 1
ATOM 1330 O O . LEU A 1 174 ? -7.816 -27.172 -3.408 1 98.31 174 LEU A O 1
ATOM 1334 N N . ALA A 1 175 ? -5.828 -27.484 -2.438 1 98 175 ALA A N 1
ATOM 1335 C CA . ALA A 1 175 ? -6.438 -28.188 -1.309 1 98 175 ALA A CA 1
ATOM 1336 C C . ALA A 1 175 ? -7.363 -27.266 -0.523 1 98 175 ALA A C 1
ATOM 1338 O O . ALA A 1 175 ? -8.445 -27.672 -0.104 1 98 175 ALA A O 1
ATOM 1339 N N . LEU A 1 176 ? -6.922 -26.062 -0.326 1 98.06 176 LEU A N 1
ATOM 1340 C CA . LEU A 1 176 ? -7.723 -25.062 0.386 1 98.06 176 LEU A CA 1
ATOM 1341 C C . LEU A 1 176 ? -9.016 -24.781 -0.362 1 98.06 176 LEU A C 1
ATOM 1343 O O . LEU A 1 176 ? -10.086 -24.672 0.251 1 98.06 176 LEU A O 1
ATOM 1347 N N . VAL A 1 177 ? -8.953 -24.641 -1.665 1 97.75 177 VAL A N 1
ATOM 1348 C CA . VAL A 1 177 ? -10.117 -24.391 -2.512 1 97.75 177 VAL A CA 1
ATOM 1349 C C . VAL A 1 177 ? -11.109 -25.547 -2.371 1 97.75 177 VAL A C 1
ATOM 1351 O O . VAL A 1 177 ? -12.312 -25.328 -2.225 1 97.75 177 VAL A O 1
ATOM 1354 N N . ARG A 1 178 ? -10.648 -26.75 -2.395 1 96.06 178 ARG A N 1
ATOM 1355 C CA . ARG A 1 178 ? -11.508 -27.938 -2.281 1 96.06 178 ARG A CA 1
ATOM 1356 C C . ARG A 1 178 ? -12.203 -27.969 -0.925 1 96.06 178 ARG A C 1
ATOM 1358 O O . ARG A 1 178 ? -13.375 -28.344 -0.834 1 96.06 178 ARG A O 1
ATOM 1365 N N . ARG A 1 179 ? -11.469 -27.594 0.065 1 93.94 179 ARG A N 1
ATOM 1366 C CA . ARG A 1 179 ? -12.023 -27.609 1.416 1 93.94 179 ARG A CA 1
ATOM 1367 C C . ARG A 1 179 ? -13.102 -26.547 1.582 1 93.94 179 ARG A C 1
ATOM 1369 O O . ARG A 1 179 ? -14.078 -26.75 2.305 1 93.94 179 ARG A O 1
ATOM 1376 N N . HIS A 1 180 ? -12.969 -25.422 0.991 1 86.75 180 HIS A N 1
ATOM 1377 C CA . HIS A 1 180 ? -13.891 -24.312 1.168 1 86.75 180 HIS A CA 1
ATOM 1378 C C . HIS A 1 180 ? -15.039 -24.391 0.173 1 86.75 180 HIS A C 1
ATOM 1380 O O . HIS A 1 180 ? -16.094 -23.797 0.396 1 86.75 180 HIS A O 1
ATOM 1386 N N . GLY A 1 181 ? -14.875 -24.859 -1.081 1 69.19 181 GLY A N 1
ATOM 1387 C CA . GLY A 1 181 ? -15.953 -25.125 -2.027 1 69.19 181 GLY A CA 1
ATOM 1388 C C . GLY A 1 181 ? -16.906 -26.203 -1.572 1 69.19 181 GLY A C 1
ATOM 1389 O O . GLY A 1 181 ? -17.984 -26.391 -2.15 1 69.19 181 GLY A O 1
ATOM 1390 N N . ALA A 1 182 ? -16.406 -27.062 -0.779 1 54.97 182 ALA A N 1
ATOM 1391 C CA . ALA A 1 182 ? -17.281 -28.109 -0.25 1 54.97 182 ALA A CA 1
ATOM 1392 C C . ALA A 1 182 ? -18.359 -27.516 0.641 1 54.97 182 ALA A C 1
ATOM 1394 O O . ALA A 1 182 ? -18.109 -26.578 1.4 1 54.97 182 ALA A O 1
ATOM 1395 N N . PRO A 1 183 ? -19.578 -27.656 0.244 1 46.53 183 PRO A N 1
ATOM 1396 C CA . PRO A 1 183 ? -20.703 -27.156 1.032 1 46.53 183 PRO A CA 1
ATOM 1397 C C . PRO A 1 183 ? -20.469 -27.25 2.537 1 46.53 183 PRO A C 1
ATOM 1399 O O . PRO A 1 183 ? -19.953 -28.266 3.018 1 46.53 183 PRO A O 1
ATOM 1402 N N . GLN A 1 184 ? -19.938 -26.094 3.141 1 42.09 184 GLN A N 1
ATOM 1403 C CA . GLN A 1 184 ? -19.875 -26.125 4.598 1 42.09 184 GLN A CA 1
ATOM 1404 C C . GLN A 1 184 ? -21.141 -26.75 5.188 1 42.09 184 GLN A C 1
ATOM 1406 O O . GLN A 1 184 ? -22.25 -26.438 4.758 1 42.09 184 GLN A O 1
ATOM 1411 N N . ASP A 1 185 ? -21.141 -27.891 5.609 1 38.03 185 ASP A N 1
ATOM 1412 C CA . ASP A 1 185 ? -22.25 -28.391 6.43 1 38.03 185 ASP A CA 1
ATOM 1413 C C . ASP A 1 185 ? -22.828 -27.266 7.293 1 38.03 185 ASP A C 1
ATOM 1415 O O . ASP A 1 185 ? -22.109 -26.375 7.734 1 38.03 185 ASP A O 1
ATOM 1419 N N . GLU A 1 186 ? -24.234 -26.969 7.215 1 35.88 186 GLU A N 1
ATOM 1420 C CA . GLU A 1 186 ? -25.062 -26.094 8.047 1 35.88 186 GLU A CA 1
ATOM 1421 C C . GLU A 1 186 ? -24.453 -25.938 9.438 1 35.88 186 GLU A C 1
ATOM 1423 O O . GLU A 1 186 ? -24.344 -26.906 10.188 1 35.88 186 GLU A O 1
ATOM 1428 N N . ALA A 1 187 ? -23.609 -25.266 9.766 1 35 187 ALA A N 1
ATOM 1429 C CA . ALA A 1 187 ? -23.438 -24.938 11.18 1 35 187 ALA A CA 1
ATOM 1430 C C . ALA A 1 187 ? -24.797 -24.703 11.844 1 35 187 ALA A C 1
ATOM 1432 O O . ALA A 1 187 ? -25.625 -23.953 11.32 1 35 187 ALA A O 1
ATOM 1433 N N . VAL A 1 188 ? -25.328 -25.453 12.727 1 29.22 188 VAL A N 1
ATOM 1434 C CA . VAL A 1 188 ? -26.375 -25.281 13.719 1 29.22 188 VAL A CA 1
ATOM 1435 C C . VAL A 1 188 ? -26.344 -23.844 14.258 1 29.22 188 VAL A C 1
ATOM 1437 O O . VAL A 1 188 ? -25.344 -23.422 14.836 1 29.22 188 VAL A O 1
ATOM 1440 N N . ALA A 1 189 ? -27.047 -22.984 13.938 1 25.14 189 ALA A N 1
ATOM 1441 C CA . ALA A 1 189 ? -27.484 -21.781 14.633 1 25.14 189 ALA A CA 1
ATOM 1442 C C . ALA A 1 189 ? -28.203 -22.125 15.938 1 25.14 189 ALA A C 1
ATOM 1444 O O . ALA A 1 189 ? -29.062 -23.016 15.961 1 25.14 189 ALA A O 1
ATOM 1445 N N . MET B 1 1 ? 11.07 28.203 6.793 1 95.06 1 MET B N 1
ATOM 1446 C CA . MET B 1 1 ? 10.789 26.781 6.863 1 95.06 1 MET B CA 1
ATOM 1447 C C . MET B 1 1 ? 9.586 26.422 5.992 1 95.06 1 MET B C 1
ATOM 1449 O O . MET B 1 1 ? 8.617 27.172 5.922 1 95.06 1 MET B O 1
ATOM 1453 N N . GLN B 1 2 ? 9.672 25.312 5.254 1 97.94 2 GLN B N 1
ATOM 1454 C CA . GLN B 1 2 ? 8.602 24.875 4.363 1 97.94 2 GLN B CA 1
ATOM 1455 C C . GLN B 1 2 ? 8.172 23.453 4.691 1 97.94 2 GLN B C 1
ATOM 1457 O O . GLN B 1 2 ? 9 22.547 4.781 1 97.94 2 GLN B O 1
ATOM 1462 N N . LEU B 1 3 ? 6.844 23.297 4.906 1 98.69 3 LEU B N 1
ATOM 1463 C CA . LEU B 1 3 ? 6.258 21.969 5.121 1 98.69 3 LEU B CA 1
ATOM 1464 C C . LEU B 1 3 ? 5.344 21.594 3.963 1 98.69 3 LEU B C 1
ATOM 1466 O O . LEU B 1 3 ? 4.785 22.469 3.293 1 98.69 3 LEU B O 1
ATOM 1470 N N . VAL B 1 4 ? 5.184 20.312 3.711 1 98.88 4 VAL B N 1
ATOM 1471 C CA . VAL B 1 4 ? 4.254 19.812 2.699 1 98.88 4 VAL B CA 1
ATOM 1472 C C . VAL B 1 4 ? 3.408 18.688 3.283 1 98.88 4 VAL B C 1
ATOM 1474 O O . VAL B 1 4 ? 3.916 17.844 4.023 1 98.88 4 VAL B O 1
ATOM 1477 N N . GLY B 1 5 ? 2.129 18.781 3.068 1 98.88 5 GLY B N 1
ATOM 1478 C CA . GLY B 1 5 ? 1.209 17.719 3.438 1 98.88 5 GLY B CA 1
ATOM 1479 C C . GLY B 1 5 ? 0.878 16.781 2.285 1 98.88 5 GLY B C 1
ATOM 1480 O O . GLY B 1 5 ? 0.71 17.234 1.148 1 98.88 5 GLY B O 1
ATOM 1481 N N . LEU B 1 6 ? 0.834 15.484 2.516 1 98.94 6 LEU B N 1
ATOM 1482 C CA . LEU B 1 6 ? 0.404 14.477 1.56 1 98.94 6 LEU B CA 1
ATOM 1483 C C . LEU B 1 6 ? -0.8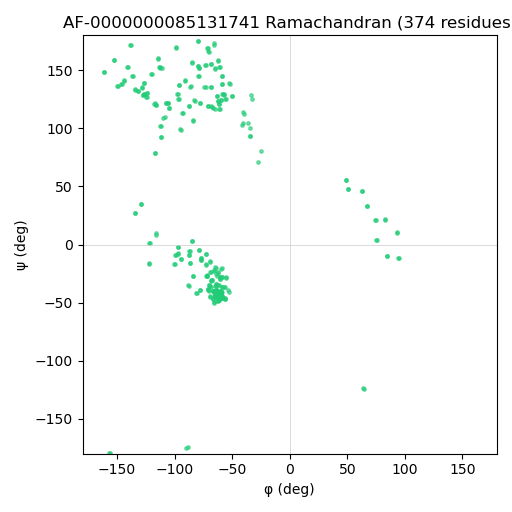51 13.758 2.051 1 98.94 6 LEU B C 1
ATOM 1485 O O . LEU B 1 6 ? -0.845 13.156 3.125 1 98.94 6 LEU B O 1
ATOM 1489 N N . SER B 1 7 ? -1.861 13.852 1.298 1 98.75 7 SER B N 1
ATOM 1490 C CA . SER B 1 7 ? -3.127 13.219 1.657 1 98.75 7 SER B CA 1
ATOM 1491 C C . SER B 1 7 ? -3.289 11.867 0.963 1 98.75 7 SER B C 1
ATOM 1493 O O . SER B 1 7 ? -3.162 11.781 -0.26 1 98.75 7 SER B O 1
ATOM 1495 N N . GLY B 1 8 ? -3.611 10.828 1.71 1 97.94 8 GLY B N 1
ATOM 1496 C CA . GLY B 1 8 ? -3.832 9.5 1.167 1 97.94 8 GLY B CA 1
ATOM 1497 C C . GLY B 1 8 ? -5.246 9.289 0.659 1 97.94 8 GLY B C 1
ATOM 1498 O O . GLY B 1 8 ? -5.609 8.18 0.265 1 97.94 8 GLY B O 1
ATOM 1499 N N . SER B 1 9 ? -6.043 10.297 0.702 1 94.81 9 SER B N 1
ATOM 1500 C CA . SER B 1 9 ? -7.414 10.25 0.206 1 94.81 9 SER B CA 1
ATOM 1501 C C . SER B 1 9 ? -7.684 11.383 -0.779 1 94.81 9 SER B C 1
ATOM 1503 O O . SER B 1 9 ? -7.43 12.547 -0.477 1 94.81 9 SER B O 1
ATOM 1505 N N . PHE B 1 10 ? -8.211 11.062 -1.938 1 92.12 10 PHE B N 1
ATOM 1506 C CA . PHE B 1 10 ? -8.477 12.07 -2.959 1 92.12 10 PHE B CA 1
ATOM 1507 C C . PHE B 1 10 ? -9.969 12.18 -3.238 1 92.12 10 PHE B C 1
ATOM 1509 O O . PHE B 1 10 ? -10.383 12.836 -4.199 1 92.12 10 PHE B O 1
ATOM 1516 N N . ARG B 1 11 ? -10.766 11.539 -2.469 1 88.25 11 ARG B N 1
ATOM 1517 C CA . ARG B 1 11 ? -12.211 11.68 -2.633 1 88.25 11 ARG B CA 1
ATOM 1518 C C . ARG B 1 11 ? -12.672 13.078 -2.25 1 88.25 11 ARG B C 1
ATOM 1520 O O . ARG B 1 11 ? -12.023 13.75 -1.445 1 88.25 11 ARG B O 1
ATOM 1527 N N . ARG B 1 12 ? -13.797 13.477 -2.816 1 86.81 12 ARG B N 1
ATOM 1528 C CA . ARG B 1 12 ? -14.406 14.734 -2.396 1 86.81 12 ARG B CA 1
ATOM 1529 C C . ARG B 1 12 ? -14.82 14.68 -0.929 1 86.81 12 ARG B C 1
ATOM 1531 O O . ARG B 1 12 ? -15.406 13.688 -0.481 1 86.81 12 ARG B O 1
ATOM 1538 N N . GLY B 1 13 ? -14.391 15.648 -0.175 1 90.31 13 GLY B N 1
ATOM 1539 C CA . GLY B 1 13 ? -14.758 15.688 1.231 1 90.31 13 GLY B CA 1
ATOM 1540 C C . GLY B 1 13 ? -13.875 14.812 2.104 1 90.31 13 GLY B C 1
ATOM 1541 O O . GLY B 1 13 ? -14.273 14.406 3.197 1 90.31 13 GLY B O 1
ATOM 1542 N N . SER B 1 14 ? -12.758 14.5 1.665 1 94.44 14 SER B N 1
ATOM 1543 C CA . SER B 1 14 ? -11.812 13.672 2.412 1 94.44 14 SER B CA 1
ATOM 1544 C C . SER B 1 14 ? -11.531 14.266 3.791 1 94.44 14 SER B C 1
ATOM 1546 O O . SER B 1 14 ? -11.07 15.406 3.9 1 94.44 14 SER B O 1
ATOM 1548 N N . TRP B 1 15 ? -11.758 13.414 4.793 1 96.56 15 TRP B N 1
ATOM 1549 C CA . TRP B 1 15 ? -11.445 13.805 6.164 1 96.56 15 TRP B CA 1
ATOM 1550 C C . TRP B 1 15 ? -9.945 14.016 6.34 1 96.56 15 TRP B C 1
ATOM 1552 O O . TRP B 1 15 ? -9.523 14.891 7.102 1 96.56 15 TRP B O 1
ATOM 1562 N N . ASN B 1 16 ? -9.164 13.242 5.688 1 98.06 16 ASN B N 1
ATOM 1563 C CA . ASN B 1 16 ? -7.715 13.32 5.809 1 98.06 16 ASN B CA 1
ATOM 1564 C C . ASN B 1 16 ? -7.168 14.594 5.16 1 98.06 16 ASN B C 1
ATOM 1566 O O . ASN B 1 16 ? -6.277 15.242 5.715 1 98.06 16 ASN B O 1
ATOM 1570 N N . THR B 1 17 ? -7.711 14.977 4.012 1 97.81 17 THR B N 1
ATOM 1571 C CA . THR B 1 17 ? -7.348 16.25 3.404 1 97.81 17 THR B CA 1
ATOM 1572 C C . THR B 1 17 ? -7.754 17.422 4.301 1 97.81 17 THR B C 1
ATOM 1574 O O . THR B 1 17 ? -6.984 18.359 4.496 1 97.81 17 THR B O 1
ATOM 1577 N N . ARG B 1 18 ? -8.93 17.328 4.863 1 97.88 18 ARG B N 1
ATOM 1578 C CA . ARG B 1 18 ? -9.422 18.375 5.758 1 97.88 18 ARG B CA 1
ATOM 1579 C C . ARG B 1 18 ? -8.531 18.5 6.988 1 97.88 18 ARG B C 1
ATOM 1581 O O . ARG B 1 18 ? -8.258 19.609 7.457 1 97.88 18 ARG B O 1
ATOM 1588 N N . ALA B 1 19 ? -8.117 17.391 7.559 1 98.44 19 ALA B N 1
ATOM 1589 C CA . ALA B 1 19 ? -7.207 17.422 8.695 1 98.44 19 ALA B CA 1
ATOM 1590 C C . ALA B 1 19 ? -5.902 18.125 8.336 1 98.44 19 ALA B C 1
ATOM 1592 O O . ALA B 1 19 ? -5.391 18.938 9.109 1 98.44 19 ALA B O 1
ATOM 1593 N N . LEU B 1 20 ? -5.371 17.797 7.164 1 98.62 20 LEU B N 1
ATOM 1594 C CA . LEU B 1 20 ? -4.164 18.469 6.699 1 98.62 20 LEU B CA 1
ATOM 1595 C C . LEU B 1 20 ? -4.406 19.969 6.547 1 98.62 20 LEU B C 1
ATOM 1597 O O . LEU B 1 20 ? -3.553 20.781 6.914 1 98.62 20 LEU B O 1
ATOM 1601 N N . GLU B 1 21 ? -5.531 20.344 5.984 1 97.81 21 GLU B N 1
ATOM 1602 C CA . GLU B 1 21 ? -5.852 21.766 5.812 1 97.81 21 GLU B CA 1
ATOM 1603 C C . GLU B 1 21 ? -5.938 22.469 7.156 1 97.81 21 GLU B C 1
ATOM 1605 O O . GLU B 1 21 ? -5.562 23.641 7.266 1 97.81 21 GLU B O 1
ATOM 1610 N N . SER B 1 22 ? -6.422 21.781 8.156 1 97.12 22 SER B N 1
ATOM 1611 C CA . SER B 1 22 ? -6.574 22.375 9.484 1 97.12 22 SER B CA 1
ATOM 1612 C C . SER B 1 22 ? -5.223 22.734 10.086 1 97.12 22 SER B C 1
ATOM 1614 O O . SER B 1 22 ? -5.152 23.516 11.031 1 97.12 22 SER B O 1
ATOM 1616 N N . ILE B 1 23 ? -4.156 22.156 9.602 1 98.12 23 ILE B N 1
ATOM 1617 C CA . ILE B 1 23 ? -2.811 22.422 10.094 1 98.12 23 ILE B CA 1
ATOM 1618 C C . ILE B 1 23 ? -2.473 23.906 9.898 1 98.12 23 ILE B C 1
ATOM 1620 O O . ILE B 1 23 ? -1.732 24.484 10.695 1 98.12 23 ILE B O 1
ATOM 1624 N N . ARG B 1 24 ? -3.023 24.578 8.883 1 97.06 24 ARG B N 1
ATOM 1625 C CA . ARG B 1 24 ? -2.795 25.984 8.609 1 97.06 24 ARG B CA 1
ATOM 1626 C C . ARG B 1 24 ? -3.141 26.844 9.828 1 97.06 24 ARG B C 1
ATOM 1628 O O . ARG B 1 24 ? -2.52 27.891 10.055 1 97.06 24 ARG B O 1
ATOM 1635 N N . ASP B 1 25 ? -4.062 26.359 10.625 1 94.38 25 ASP B N 1
ATOM 1636 C CA . ASP B 1 25 ? -4.582 27.125 11.75 1 94.38 25 ASP B CA 1
ATOM 1637 C C . ASP B 1 25 ? -3.6 27.125 12.922 1 94.38 25 ASP B C 1
ATOM 1639 O O . ASP B 1 25 ? -3.729 27.922 13.852 1 94.38 25 ASP B O 1
ATOM 1643 N N . VAL B 1 26 ? -2.639 26.25 12.844 1 95.81 26 VAL B N 1
ATOM 1644 C CA . VAL B 1 26 ? -1.799 26.094 14.023 1 95.81 26 VAL B CA 1
ATOM 1645 C C . VAL B 1 26 ? -0.343 26.391 13.664 1 95.81 26 VAL B C 1
ATOM 1647 O O . VAL B 1 26 ? 0.553 26.219 14.5 1 95.81 26 VAL B O 1
ATOM 1650 N N . LEU B 1 27 ? -0.045 26.75 12.461 1 97.38 27 LEU B N 1
ATOM 1651 C CA . LEU B 1 27 ? 1.322 27 12.031 1 97.38 27 LEU B CA 1
ATOM 1652 C C . LEU B 1 27 ? 1.824 28.328 12.586 1 97.38 27 LEU B C 1
ATOM 1654 O O . LEU B 1 27 ? 1.093 29.328 12.586 1 97.38 27 LEU B O 1
ATOM 1658 N N . PRO B 1 28 ? 3.002 28.391 13.086 1 96 28 PRO B N 1
ATOM 1659 C CA . PRO B 1 28 ? 3.58 29.672 13.5 1 96 28 PRO B CA 1
ATOM 1660 C C . PRO B 1 28 ? 3.926 30.562 12.312 1 96 28 PRO B C 1
ATOM 1662 O O . PRO B 1 28 ? 3.945 30.109 11.172 1 96 28 PRO B O 1
ATOM 1665 N N . GLU B 1 29 ? 4.176 31.797 12.617 1 94.81 29 GLU B N 1
ATOM 1666 C CA . GLU B 1 29 ? 4.613 32.75 11.594 1 94.81 29 GLU B CA 1
ATOM 1667 C C . GLU B 1 29 ? 5.91 32.281 10.938 1 94.81 29 GLU B C 1
ATOM 1669 O O . GLU B 1 29 ? 6.812 31.781 11.617 1 94.81 29 GLU B O 1
ATOM 1674 N N . GLY B 1 30 ? 5.965 32.438 9.617 1 94.75 30 GLY B N 1
ATOM 1675 C CA . GLY B 1 30 ? 7.207 32.156 8.914 1 94.75 30 GLY B CA 1
ATOM 1676 C C . GLY B 1 30 ? 7.273 30.75 8.359 1 94.75 30 GLY B C 1
ATOM 1677 O O . GLY B 1 30 ? 8.203 30.406 7.637 1 94.75 30 GLY B O 1
ATOM 1678 N N . VAL B 1 31 ? 6.355 29.922 8.773 1 97.5 31 VAL B N 1
ATOM 1679 C CA . VAL B 1 31 ? 6.336 28.562 8.242 1 97.5 31 VAL B CA 1
ATOM 1680 C C . VAL B 1 31 ? 5.391 28.484 7.039 1 97.5 31 VAL B C 1
ATOM 1682 O O . VAL B 1 31 ? 4.191 28.734 7.172 1 97.5 31 VAL B O 1
ATOM 1685 N N . ALA B 1 32 ? 5.945 28.25 5.891 1 98.19 32 ALA B N 1
ATOM 1686 C CA . ALA B 1 32 ? 5.141 28.016 4.691 1 98.19 32 ALA B CA 1
ATOM 1687 C C . ALA B 1 32 ? 4.613 26.578 4.664 1 98.19 32 ALA B C 1
ATOM 1689 O O . ALA B 1 32 ? 5.281 25.656 5.133 1 98.19 32 ALA B O 1
ATOM 1690 N N . TYR B 1 33 ? 3.395 26.453 4.121 1 98.56 33 TYR B N 1
ATOM 1691 C CA . TYR B 1 33 ? 2.758 25.141 4.133 1 98.56 33 TYR B CA 1
ATOM 1692 C C . TYR B 1 33 ? 1.834 24.969 2.934 1 98.56 33 TYR B C 1
ATOM 1694 O O . TYR B 1 33 ? 1.108 25.891 2.566 1 98.56 33 TYR B O 1
ATOM 1702 N N . GLU B 1 34 ? 1.886 23.812 2.305 1 98.19 34 GLU B N 1
ATOM 1703 C CA . GLU B 1 34 ? 0.958 23.453 1.233 1 98.19 34 GLU B CA 1
ATOM 1704 C C . GLU B 1 34 ? 0.595 21.984 1.275 1 98.19 34 GLU B C 1
ATOM 1706 O O . GLU B 1 34 ? 1.426 21.141 1.631 1 98.19 34 GLU B O 1
ATOM 1711 N N . VAL B 1 35 ? -0.616 21.703 1.004 1 98.5 35 VAL B N 1
ATOM 1712 C CA . VAL B 1 35 ? -1.031 20.328 0.764 1 98.5 35 VAL B CA 1
ATOM 1713 C C . VAL B 1 35 ? -0.84 19.984 -0.71 1 98.5 35 VAL B C 1
ATOM 1715 O O . VAL B 1 35 ? -1.384 20.656 -1.59 1 98.5 35 VAL B O 1
ATOM 1718 N N . PHE B 1 36 ? 0.016 18.969 -0.985 1 98.62 36 PHE B N 1
ATOM 1719 C CA . PHE B 1 36 ? 0.293 18.578 -2.361 1 98.62 36 PHE B CA 1
ATOM 1720 C C . PHE B 1 36 ? -0.993 18.203 -3.084 1 98.62 36 PHE B C 1
ATOM 1722 O O . PHE B 1 36 ? -1.802 17.438 -2.559 1 98.62 36 PHE B O 1
ATOM 1729 N N . ASP B 1 37 ? -1.203 18.766 -4.227 1 94.5 37 ASP B N 1
ATOM 1730 C CA . ASP B 1 37 ? -2.443 18.594 -4.973 1 94.5 37 ASP B CA 1
ATOM 1731 C C . ASP B 1 37 ? -2.334 17.406 -5.938 1 94.5 37 ASP B C 1
ATOM 1733 O O . ASP B 1 37 ? -1.263 17.156 -6.488 1 94.5 37 ASP B O 1
ATOM 1737 N N . ARG B 1 38 ? -3.352 16.625 -6.105 1 94.88 38 ARG B N 1
ATOM 1738 C CA . ARG B 1 38 ? -3.568 15.609 -7.129 1 94.88 38 ARG B CA 1
ATOM 1739 C C . ARG B 1 38 ? -2.525 14.5 -7.031 1 94.88 38 ARG B C 1
ATOM 1741 O O . ARG B 1 38 ? -1.92 14.117 -8.039 1 94.88 38 ARG B O 1
ATOM 1748 N N . LEU B 1 39 ? -2.32 14.055 -5.781 1 97.44 39 LEU B N 1
ATOM 1749 C CA . LEU B 1 39 ? -1.41 12.938 -5.543 1 97.44 39 LEU B CA 1
ATOM 1750 C C . LEU B 1 39 ? -1.86 11.695 -6.305 1 97.44 39 LEU B C 1
ATOM 1752 O O . LEU B 1 39 ? -1.032 10.883 -6.719 1 97.44 39 LEU B O 1
ATOM 1756 N N . ASP B 1 40 ? -3.137 11.547 -6.566 1 96.44 40 ASP B N 1
ATOM 1757 C CA . ASP B 1 40 ? -3.748 10.398 -7.234 1 96.44 40 ASP B CA 1
ATOM 1758 C C . ASP B 1 40 ? -3.418 10.391 -8.727 1 96.44 40 ASP B C 1
ATOM 1760 O O . ASP B 1 40 ? -3.666 9.406 -9.422 1 96.44 40 ASP B O 1
ATOM 1764 N N . GLN B 1 41 ? -2.791 11.5 -9.195 1 96.88 41 GLN B N 1
ATOM 1765 C CA . GLN B 1 41 ? -2.475 11.594 -10.617 1 96.88 41 GLN B CA 1
ATOM 1766 C C . GLN B 1 41 ? -1.033 11.172 -10.891 1 96.88 41 GLN B C 1
ATOM 1768 O O . GLN B 1 41 ? -0.597 11.141 -12.039 1 96.88 41 GLN B O 1
ATOM 1773 N N . VAL B 1 42 ? -0.301 10.961 -9.875 1 98.12 42 VAL B N 1
ATOM 1774 C CA . VAL B 1 42 ? 1.025 10.375 -10.039 1 98.12 42 VAL B CA 1
ATOM 1775 C C . VAL B 1 42 ? 0.897 8.906 -10.438 1 98.12 42 VAL B C 1
ATOM 1777 O O . VAL B 1 42 ? 0.285 8.117 -9.727 1 98.12 42 VAL B O 1
ATOM 1780 N N . PRO B 1 43 ? 1.389 8.477 -11.578 1 97.44 43 PRO B N 1
ATOM 1781 C CA . PRO B 1 43 ? 1.215 7.086 -12.008 1 97.44 43 PRO B CA 1
ATOM 1782 C C . PRO B 1 43 ? 1.883 6.086 -11.062 1 97.44 43 PRO B C 1
ATOM 1784 O O . PRO B 1 43 ? 2.781 6.457 -10.305 1 97.44 43 PRO B O 1
ATOM 1787 N N . PHE B 1 44 ? 1.449 4.855 -11.078 1 97.94 44 PHE B N 1
ATOM 1788 C CA . PHE B 1 44 ? 2.113 3.82 -10.297 1 97.94 44 PHE B CA 1
ATOM 1789 C C . PHE B 1 44 ? 3.609 3.803 -10.578 1 97.94 44 PHE B C 1
ATOM 1791 O O . PHE B 1 44 ? 4.031 3.945 -11.727 1 97.94 44 PHE B O 1
ATOM 1798 N N . TYR B 1 45 ? 4.363 3.646 -9.57 1 96.94 45 TYR B N 1
ATOM 1799 C CA . TYR B 1 45 ? 5.816 3.637 -9.695 1 96.94 45 TYR B CA 1
ATOM 1800 C C . TYR B 1 45 ? 6.293 2.398 -10.445 1 96.94 45 TYR B C 1
ATOM 1802 O O . TYR B 1 45 ? 5.828 1.287 -10.172 1 96.94 45 TYR B O 1
ATOM 1810 N N . ALA B 1 46 ? 7.191 2.562 -11.336 1 92.88 46 ALA B N 1
ATOM 1811 C CA . ALA B 1 46 ? 8.023 1.552 -11.977 1 92.88 46 ALA B CA 1
ATOM 1812 C C . ALA B 1 46 ? 9.414 2.105 -12.297 1 92.88 46 ALA B C 1
ATOM 1814 O O . ALA B 1 46 ? 9.547 3.256 -12.719 1 92.88 46 ALA B O 1
ATOM 1815 N N . GLU B 1 47 ? 10.367 1.318 -12.062 1 91.5 47 GLU B N 1
ATOM 1816 C CA . GLU B 1 47 ? 11.742 1.785 -12.234 1 91.5 47 GLU B CA 1
ATOM 1817 C C . GLU B 1 47 ? 11.984 2.299 -13.648 1 91.5 47 GLU B C 1
ATOM 1819 O O . GLU B 1 47 ? 12.688 3.291 -13.844 1 91.5 47 GLU B O 1
ATOM 1824 N N . GLU B 1 48 ? 11.406 1.693 -14.594 1 91.69 48 GLU B N 1
ATOM 1825 C CA . GLU B 1 48 ? 11.641 2.049 -15.992 1 91.69 48 GLU B CA 1
ATOM 1826 C C . GLU B 1 48 ? 11.133 3.455 -16.297 1 91.69 48 GLU B C 1
ATOM 1828 O O . GLU B 1 48 ? 11.578 4.086 -17.25 1 91.69 48 GLU B O 1
ATOM 1833 N N . LEU B 1 49 ? 10.188 3.961 -15.5 1 93.56 49 LEU B N 1
ATOM 1834 C CA . LEU B 1 49 ? 9.609 5.281 -15.734 1 93.56 49 LEU B CA 1
ATOM 1835 C C . LEU B 1 49 ? 10.562 6.379 -15.273 1 93.56 49 LEU B C 1
ATOM 1837 O O . LEU B 1 49 ? 10.375 7.551 -15.602 1 93.56 49 LEU B O 1
ATOM 1841 N N . GLU B 1 50 ? 11.586 6 -14.555 1 93.5 50 GLU B N 1
ATOM 1842 C CA . GLU B 1 50 ? 12.539 6.988 -14.055 1 93.5 50 GLU B CA 1
ATOM 1843 C C . GLU B 1 50 ? 13.328 7.621 -15.195 1 93.5 50 GLU B C 1
ATOM 1845 O O . GLU B 1 50 ? 13.82 8.742 -15.078 1 93.5 50 GLU B O 1
ATOM 1850 N N . ARG B 1 51 ? 13.531 6.82 -16.266 1 92.38 51 ARG B N 1
ATOM 1851 C CA . ARG B 1 51 ? 14.281 7.316 -17.422 1 92.38 51 ARG B CA 1
ATOM 1852 C C . ARG B 1 51 ? 13.562 8.484 -18.078 1 92.38 51 ARG B C 1
ATOM 1854 O O . ARG B 1 51 ? 14.195 9.453 -18.5 1 92.38 51 ARG B O 1
ATOM 1861 N N . ASP B 1 52 ? 12.297 8.359 -18.203 1 95.25 52 ASP B N 1
ATOM 1862 C CA . ASP B 1 52 ? 11.398 9.43 -18.656 1 95.25 52 ASP B CA 1
ATOM 1863 C C . ASP B 1 52 ? 10.398 9.797 -17.562 1 95.25 52 ASP B C 1
ATOM 1865 O O . ASP B 1 52 ? 9.25 9.359 -17.594 1 95.25 52 ASP B O 1
ATOM 1869 N N . LEU B 1 53 ? 10.859 10.547 -16.656 1 96.75 53 LEU B N 1
ATOM 1870 C CA . LEU B 1 53 ? 10.148 10.859 -15.422 1 96.75 53 LEU B CA 1
ATOM 1871 C C . LEU B 1 53 ? 8.836 11.57 -15.711 1 96.75 53 LEU B C 1
ATOM 1873 O O . LEU B 1 53 ? 8.828 12.656 -16.297 1 96.75 53 LEU B O 1
ATOM 1877 N N . PRO B 1 54 ? 7.727 10.992 -15.281 1 97.88 54 PRO B N 1
ATOM 1878 C CA . PRO B 1 54 ? 6.457 11.703 -15.445 1 97.88 54 PRO B CA 1
ATOM 1879 C C . PRO B 1 54 ? 6.441 13.062 -14.75 1 97.88 54 PRO B C 1
ATOM 1881 O O . PRO B 1 54 ? 6.996 13.195 -13.648 1 97.88 54 PRO B O 1
ATOM 1884 N N . ALA B 1 55 ? 5.785 14.062 -15.297 1 98.19 55 ALA B N 1
ATOM 1885 C CA . ALA B 1 55 ? 5.77 15.422 -14.773 1 98.19 55 ALA B CA 1
ATOM 1886 C C . ALA B 1 55 ? 5.215 15.453 -13.352 1 98.19 55 ALA B C 1
ATOM 1888 O O . ALA B 1 55 ? 5.719 16.188 -12.492 1 98.19 55 ALA B O 1
ATOM 1889 N N . SER B 1 56 ? 4.18 14.664 -13.141 1 98.31 56 SER B N 1
ATOM 1890 C CA . SER B 1 56 ? 3.557 14.633 -11.828 1 98.31 56 SER B CA 1
ATOM 1891 C C . SER B 1 56 ? 4.5 14.047 -10.781 1 98.31 56 SER B C 1
ATOM 1893 O O . SER B 1 56 ? 4.531 14.5 -9.633 1 98.31 56 SER B O 1
ATOM 1895 N N . ALA B 1 57 ? 5.27 13 -11.109 1 98.38 57 ALA B N 1
ATOM 1896 C CA . ALA B 1 57 ? 6.266 12.43 -10.203 1 98.38 57 ALA B CA 1
ATOM 1897 C C . ALA B 1 57 ? 7.391 13.422 -9.93 1 98.38 57 ALA B C 1
ATOM 1899 O O . ALA B 1 57 ? 7.859 13.539 -8.797 1 98.38 57 ALA B O 1
ATOM 1900 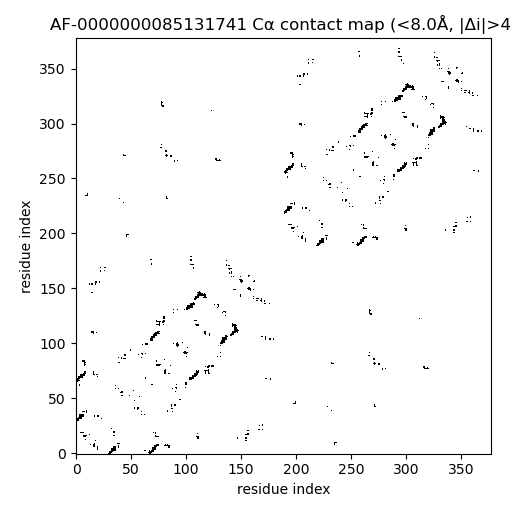N N . ALA B 1 58 ? 7.785 14.133 -10.992 1 98.31 58 ALA B N 1
ATOM 1901 C CA . ALA B 1 58 ? 8.805 15.164 -10.828 1 98.31 58 ALA B CA 1
ATOM 1902 C C . ALA B 1 58 ? 8.336 16.266 -9.875 1 98.31 58 ALA B C 1
ATOM 1904 O O . ALA B 1 58 ? 9.102 16.703 -9.016 1 98.31 58 ALA B O 1
ATOM 1905 N N . ARG B 1 59 ? 7.125 16.688 -10.055 1 98.56 59 ARG B N 1
ATOM 1906 C CA . ARG B 1 59 ? 6.559 17.703 -9.188 1 98.56 59 ARG B CA 1
ATOM 1907 C C . ARG B 1 59 ? 6.527 17.234 -7.738 1 98.56 59 ARG B C 1
ATOM 1909 O O . ARG B 1 59 ? 6.816 18.016 -6.82 1 98.56 59 ARG B O 1
ATOM 1916 N N . LEU B 1 60 ? 6.172 16 -7.551 1 98.75 60 LEU B N 1
ATOM 1917 C CA . LEU B 1 60 ? 6.129 15.414 -6.215 1 98.75 60 LEU B CA 1
ATOM 1918 C C . LEU B 1 60 ? 7.52 15.398 -5.586 1 98.75 60 LEU B C 1
ATOM 1920 O O . LEU B 1 60 ? 7.695 15.828 -4.441 1 98.75 60 LEU B O 1
ATOM 1924 N N . ARG B 1 61 ? 8.492 14.922 -6.344 1 98.5 61 ARG B N 1
ATOM 1925 C CA . ARG B 1 61 ? 9.867 14.867 -5.855 1 98.5 61 ARG B CA 1
ATOM 1926 C C . ARG B 1 61 ? 10.383 16.266 -5.504 1 98.5 61 ARG B C 1
ATOM 1928 O O . ARG B 1 61 ? 11.047 16.438 -4.484 1 98.5 61 ARG B O 1
ATOM 1935 N N . ALA B 1 62 ? 10.062 17.219 -6.297 1 98.19 62 ALA B N 1
ATOM 1936 C CA . ALA B 1 62 ? 10.5 18.594 -6.055 1 98.19 62 ALA B CA 1
ATOM 1937 C C . ALA B 1 62 ? 9.844 19.156 -4.801 1 98.19 62 ALA B C 1
ATOM 1939 O O . ALA B 1 62 ? 10.523 19.75 -3.953 1 98.19 62 ALA B O 1
ATOM 1940 N N . ALA B 1 63 ? 8.531 18.969 -4.684 1 98.56 63 ALA B N 1
ATOM 1941 C CA . ALA B 1 63 ? 7.781 19.516 -3.549 1 98.56 63 ALA B CA 1
ATOM 1942 C C . ALA B 1 63 ? 8.328 18.984 -2.229 1 98.56 63 ALA B C 1
ATOM 1944 O O . ALA B 1 63 ? 8.578 19.75 -1.295 1 98.56 63 ALA B O 1
ATOM 1945 N N . VAL B 1 64 ? 8.586 17.688 -2.168 1 98.75 64 VAL B N 1
ATOM 1946 C CA . VAL B 1 64 ? 9.062 17.062 -0.938 1 98.75 64 VAL B CA 1
ATOM 1947 C C . VAL B 1 64 ? 10.547 17.344 -0.759 1 98.75 64 VAL B C 1
ATOM 1949 O O . VAL B 1 64 ? 11.016 17.578 0.358 1 98.75 64 VAL B O 1
ATOM 1952 N N . GLY B 1 65 ? 11.266 17.297 -1.892 1 98.25 65 GLY B N 1
ATOM 1953 C CA . GLY B 1 65 ? 12.688 17.594 -1.827 1 98.25 65 GLY B CA 1
ATOM 1954 C C . GLY B 1 65 ? 12.977 18.984 -1.283 1 98.25 65 GLY B C 1
ATOM 1955 O O . GLY B 1 65 ? 13.938 19.172 -0.53 1 98.25 65 GLY B O 1
ATOM 1956 N N . GLU B 1 66 ? 12.188 19.953 -1.58 1 97.62 66 GLU B N 1
ATOM 1957 C CA . GLU B 1 66 ? 12.398 21.344 -1.204 1 97.62 66 GLU B CA 1
ATOM 1958 C C . GLU B 1 66 ? 11.836 21.625 0.182 1 97.62 66 GLU B C 1
ATOM 1960 O O . GLU B 1 66 ? 12.133 22.672 0.777 1 97.62 66 GLU B O 1
ATOM 1965 N N . ALA B 1 67 ? 11.008 20.766 0.682 1 98.5 67 ALA B N 1
ATOM 1966 C CA . ALA B 1 67 ? 10.398 20.969 1.991 1 98.5 67 ALA B CA 1
ATOM 1967 C C . ALA B 1 67 ? 11.367 20.609 3.113 1 98.5 67 ALA B C 1
ATOM 1969 O O . ALA B 1 67 ? 12.234 19.75 2.941 1 98.5 67 ALA B O 1
ATOM 1970 N N . ASP B 1 68 ? 11.172 21.266 4.223 1 98.25 68 ASP B N 1
ATOM 1971 C CA . ASP B 1 68 ? 11.961 20.938 5.41 1 98.25 68 ASP B CA 1
ATOM 1972 C C . ASP B 1 68 ? 11.359 19.766 6.172 1 98.25 68 ASP B C 1
ATOM 1974 O O . ASP B 1 68 ? 12.062 19.047 6.879 1 98.25 68 ASP B O 1
ATOM 1978 N N . GLY B 1 69 ? 10.039 19.562 6.062 1 98.56 69 GLY B N 1
ATOM 1979 C CA . GLY B 1 69 ? 9.305 18.469 6.688 1 98.56 69 GLY B CA 1
ATOM 1980 C C . GLY B 1 69 ? 8.055 18.078 5.922 1 98.56 69 GLY B C 1
ATOM 1981 O O . GLY B 1 69 ? 7.551 18.859 5.105 1 98.56 69 GLY B O 1
ATOM 1982 N N . VAL B 1 70 ? 7.629 16.906 6.164 1 98.94 70 VAL B N 1
ATOM 1983 C CA . VAL B 1 70 ? 6.469 16.344 5.48 1 98.94 70 VAL B CA 1
ATOM 1984 C C . VAL B 1 70 ? 5.457 15.844 6.508 1 98.94 70 VAL B C 1
ATOM 1986 O O . VAL B 1 70 ? 5.832 15.258 7.523 1 98.94 70 VAL B O 1
ATOM 1989 N N . ILE B 1 71 ? 4.203 16.078 6.277 1 98.94 71 ILE B N 1
ATOM 1990 C CA . ILE B 1 71 ? 3.117 15.508 7.066 1 98.94 71 ILE B CA 1
ATOM 1991 C C . ILE B 1 71 ? 2.252 14.609 6.188 1 98.94 71 ILE B C 1
ATOM 1993 O O . ILE B 1 71 ? 1.712 15.055 5.172 1 98.94 71 ILE B O 1
ATOM 1997 N N . ILE B 1 72 ? 2.137 13.352 6.559 1 98.94 72 ILE B N 1
ATOM 1998 C CA . ILE B 1 72 ? 1.35 12.391 5.797 1 98.94 72 ILE B CA 1
ATOM 1999 C C . ILE B 1 72 ? 0.07 12.055 6.559 1 98.94 72 ILE B C 1
ATOM 2001 O O . ILE B 1 72 ? 0.12 11.648 7.727 1 98.94 72 ILE B O 1
ATOM 2005 N N . ALA B 1 73 ? -1.052 12.281 5.949 1 98.88 73 ALA B N 1
ATOM 2006 C CA . ALA B 1 73 ? -2.342 11.836 6.473 1 98.88 73 ALA B CA 1
ATOM 2007 C C . ALA B 1 73 ? -2.867 10.641 5.688 1 98.88 73 ALA B C 1
ATOM 2009 O O . ALA B 1 73 ? -3.059 10.719 4.473 1 98.88 73 ALA B O 1
ATOM 2010 N N . THR B 1 74 ? -3.123 9.508 6.344 1 98.38 74 THR B N 1
ATOM 2011 C CA . THR B 1 74 ? -3.588 8.32 5.633 1 98.38 74 THR B CA 1
ATOM 2012 C C . THR B 1 74 ? -4.871 7.781 6.258 1 98.38 74 THR B C 1
ATOM 2014 O O . THR B 1 74 ? -4.969 7.656 7.48 1 98.38 74 THR B O 1
ATOM 2017 N N . PRO B 1 75 ? -5.906 7.535 5.434 1 97.44 75 PRO B N 1
ATOM 2018 C CA . PRO B 1 75 ? -6.969 6.652 5.926 1 97.44 75 PRO B CA 1
ATOM 2019 C C . PRO B 1 75 ? -6.488 5.219 6.145 1 97.44 75 PRO B C 1
ATOM 2021 O O . PRO B 1 75 ? -5.316 4.91 5.906 1 97.44 75 PRO B O 1
ATOM 2024 N N . GLU B 1 76 ? -7.359 4.445 6.711 1 97.88 76 GLU B N 1
ATOM 2025 C CA . GLU B 1 76 ? -7.105 3.008 6.789 1 97.88 76 GLU B CA 1
ATOM 2026 C C . GLU B 1 76 ? -8.039 2.232 5.867 1 97.88 76 GLU B C 1
ATOM 2028 O O . GLU B 1 76 ? -9.258 2.213 6.078 1 97.88 76 GLU B O 1
ATOM 2033 N N . TYR B 1 77 ? -7.48 1.694 4.793 1 97.19 77 TYR B N 1
ATOM 2034 C CA . TYR B 1 77 ? -8.164 0.766 3.898 1 97.19 77 TYR B CA 1
ATOM 2035 C C . TYR B 1 77 ? -7.684 -0.663 4.125 1 97.19 77 TYR B C 1
ATOM 2037 O O . TYR B 1 77 ? -6.492 -0.953 3.99 1 97.19 77 TYR B O 1
ATOM 2045 N N . ASN B 1 78 ? -8.656 -1.498 4.547 1 97.81 78 ASN B N 1
ATOM 2046 C CA . ASN B 1 78 ? -8.352 -2.914 4.715 1 97.81 78 ASN B CA 1
ATOM 2047 C C . ASN B 1 78 ? -7.098 -3.119 5.559 1 97.81 78 ASN B C 1
ATOM 2049 O O . ASN B 1 78 ? -6.168 -3.812 5.141 1 97.81 78 ASN B O 1
ATOM 2053 N N . HIS B 1 79 ? -7.023 -2.418 6.707 1 98.25 79 HIS B N 1
ATOM 2054 C CA . HIS B 1 79 ? -6.031 -2.596 7.762 1 98.25 79 HIS B CA 1
ATOM 2055 C C . HIS B 1 79 ? -4.68 -2.027 7.352 1 98.25 79 HIS B C 1
ATOM 2057 O O . HIS B 1 79 ? -3.645 -2.414 7.898 1 98.25 79 HIS B O 1
ATOM 2063 N N . SER B 1 80 ? -4.617 -1.14 6.418 1 98.69 80 SER B N 1
ATOM 2064 C CA . SER B 1 80 ? -3.34 -0.555 6.023 1 98.69 80 SER B CA 1
ATOM 2065 C C . SER B 1 80 ? -3.533 0.81 5.371 1 98.69 80 SER B C 1
ATOM 2067 O O . SER B 1 80 ? -4.652 1.324 5.316 1 98.69 80 SER B O 1
ATOM 2069 N N . TYR B 1 81 ? -2.449 1.448 4.945 1 98.62 81 TYR B N 1
ATOM 2070 C CA . TYR B 1 81 ? -2.432 2.729 4.25 1 98.62 81 TYR B CA 1
ATOM 2071 C C . TYR B 1 81 ? -2.949 2.582 2.824 1 98.62 81 TYR B C 1
ATOM 2073 O O . TYR B 1 81 ? -3.238 1.47 2.373 1 98.62 81 TYR B O 1
ATOM 2081 N N . THR B 1 82 ? -3.189 3.688 2.184 1 98.5 82 THR B N 1
ATOM 2082 C CA . THR B 1 82 ? -3.789 3.66 0.854 1 98.5 82 THR B CA 1
ATOM 2083 C C . THR B 1 82 ? -2.721 3.459 -0.217 1 98.5 82 THR B C 1
ATOM 2085 O O . THR B 1 82 ? -1.549 3.773 0 1 98.5 82 THR B O 1
ATOM 2088 N N . PRO B 1 83 ? -3.096 2.953 -1.379 1 98.5 83 PRO B N 1
ATOM 2089 C CA . PRO B 1 83 ? -2.133 2.814 -2.475 1 98.5 83 PRO B CA 1
ATOM 2090 C C . PRO B 1 83 ? -1.54 4.152 -2.91 1 98.5 83 PRO B C 1
ATOM 2092 O O . PRO B 1 83 ? -0.385 4.211 -3.338 1 98.5 83 PRO B O 1
ATOM 2095 N N . VAL B 1 84 ? -2.27 5.25 -2.738 1 98 84 VAL B N 1
ATOM 2096 C CA . VAL B 1 84 ? -1.818 6.578 -3.131 1 98 84 VAL B CA 1
ATOM 2097 C C . VAL B 1 84 ? -0.606 6.984 -2.295 1 98 84 VAL B C 1
ATOM 2099 O O . VAL B 1 84 ? 0.4 7.449 -2.834 1 98 84 VAL B O 1
ATOM 2102 N N . ILE B 1 85 ? -0.711 6.715 -1.024 1 98.69 85 ILE B N 1
ATOM 2103 C CA . ILE B 1 85 ? 0.381 7.066 -0.123 1 98.69 85 ILE B CA 1
ATOM 2104 C C . ILE B 1 85 ? 1.589 6.176 -0.406 1 98.69 85 ILE B C 1
ATOM 2106 O O . ILE B 1 85 ? 2.719 6.66 -0.493 1 98.69 85 ILE B O 1
ATOM 2110 N N . LYS B 1 86 ? 1.347 4.867 -0.575 1 98.81 86 LYS B N 1
ATOM 2111 C CA . LYS B 1 86 ? 2.461 3.965 -0.858 1 98.81 86 LYS B CA 1
ATOM 2112 C C . LYS B 1 86 ? 3.148 4.336 -2.17 1 98.81 86 LYS B C 1
ATOM 2114 O O . LYS B 1 86 ? 4.375 4.281 -2.27 1 98.81 86 LYS B O 1
ATOM 2119 N N . ASN B 1 87 ? 2.369 4.68 -3.145 1 98.75 87 ASN B N 1
ATOM 2120 C CA . ASN B 1 87 ? 2.906 5.066 -4.445 1 98.75 87 ASN B CA 1
ATOM 2121 C C . ASN B 1 87 ? 3.777 6.316 -4.34 1 98.75 87 ASN B C 1
ATOM 2123 O O . ASN B 1 87 ? 4.863 6.371 -4.918 1 98.75 87 ASN B O 1
ATOM 2127 N N . ALA B 1 88 ? 3.279 7.309 -3.625 1 98.81 88 ALA B N 1
ATOM 2128 C CA . ALA B 1 88 ? 4.047 8.531 -3.398 1 98.81 88 ALA B CA 1
ATOM 2129 C C . ALA B 1 88 ? 5.398 8.227 -2.764 1 98.81 88 ALA B C 1
ATOM 2131 O O . ALA B 1 88 ? 6.434 8.703 -3.227 1 98.81 88 ALA B O 1
ATOM 2132 N N . ILE B 1 89 ? 5.387 7.398 -1.742 1 98.88 89 ILE B N 1
ATOM 2133 C CA . ILE B 1 89 ? 6.602 7.082 -1.004 1 98.88 89 ILE B CA 1
ATOM 2134 C C . ILE B 1 89 ? 7.57 6.32 -1.907 1 98.88 89 ILE B C 1
ATOM 2136 O O . ILE B 1 89 ? 8.781 6.566 -1.877 1 98.88 89 ILE B O 1
ATOM 2140 N N . ASP B 1 90 ? 7.055 5.395 -2.703 1 98.62 90 ASP B N 1
ATOM 2141 C CA . ASP B 1 90 ? 7.93 4.652 -3.605 1 98.62 90 ASP B CA 1
ATOM 2142 C C . ASP B 1 90 ? 8.609 5.586 -4.605 1 98.62 90 ASP B C 1
ATOM 2144 O O . ASP B 1 90 ? 9.805 5.449 -4.879 1 98.62 90 ASP B O 1
ATOM 2148 N N . TRP B 1 91 ? 7.871 6.57 -5.137 1 98.75 91 TRP B N 1
ATOM 2149 C CA . TRP B 1 91 ? 8.477 7.574 -6.008 1 98.75 91 TRP B CA 1
ATOM 2150 C C . TRP B 1 91 ? 9.516 8.398 -5.254 1 98.75 91 TRP B C 1
ATOM 2152 O O . TRP B 1 91 ? 10.594 8.672 -5.773 1 98.75 91 TRP B O 1
ATOM 2162 N N . LEU B 1 92 ? 9.219 8.789 -4.051 1 98.81 92 LEU B N 1
ATOM 2163 C CA . LEU B 1 92 ? 10.055 9.695 -3.27 1 98.81 92 LEU B CA 1
ATOM 2164 C C . LEU B 1 92 ? 11.32 8.992 -2.793 1 98.81 92 LEU B C 1
ATOM 2166 O O . LEU B 1 92 ? 12.266 9.648 -2.355 1 98.81 92 LEU B O 1
ATOM 2170 N N . SER B 1 93 ? 11.32 7.68 -2.824 1 98.44 93 SER B N 1
ATOM 2171 C CA . SER B 1 93 ? 12.492 6.906 -2.42 1 98.44 93 SER B CA 1
ATOM 2172 C C . SER B 1 93 ? 13.547 6.879 -3.523 1 98.44 93 SER B C 1
ATOM 2174 O O . SER B 1 93 ? 14.664 6.41 -3.309 1 98.44 93 SER B O 1
ATOM 2176 N N . ARG B 1 94 ? 13.227 7.453 -4.688 1 97.25 94 ARG B N 1
ATOM 2177 C CA . ARG B 1 94 ? 14.094 7.414 -5.863 1 97.25 94 ARG B CA 1
ATOM 2178 C C . ARG B 1 94 ? 14.594 8.812 -6.219 1 97.25 94 ARG B C 1
ATOM 2180 O O . ARG B 1 94 ? 13.945 9.812 -5.902 1 97.25 94 ARG B O 1
ATOM 2187 N N . PRO B 1 95 ? 15.734 8.922 -7.027 1 95.81 95 PRO B N 1
ATOM 2188 C CA . PRO B 1 95 ? 16.609 7.816 -7.426 1 95.81 95 PRO B CA 1
ATOM 2189 C C . PRO B 1 95 ? 17.25 7.109 -6.234 1 95.81 95 PRO B C 1
ATOM 2191 O O . PRO B 1 95 ? 17.359 7.695 -5.152 1 95.81 95 PRO B O 1
ATOM 2194 N N . PHE B 1 96 ? 17.562 5.855 -6.414 1 92.56 96 PHE B N 1
ATOM 2195 C CA . PHE B 1 96 ? 18.141 5.062 -5.336 1 92.56 96 PHE B CA 1
ATOM 2196 C C . PHE B 1 96 ? 19.328 5.789 -4.699 1 92.56 96 PHE B C 1
ATOM 2198 O O . PHE B 1 96 ? 20.203 6.301 -5.398 1 92.56 96 PHE B O 1
ATOM 2205 N N . GLY B 1 97 ? 19.25 5.906 -3.357 1 93.56 97 GLY B N 1
ATOM 2206 C CA . GLY B 1 97 ? 20.328 6.543 -2.611 1 93.56 97 GLY B CA 1
ATOM 2207 C C . GLY B 1 97 ? 20.203 8.055 -2.557 1 93.56 97 GLY B C 1
ATOM 2208 O O . GLY B 1 97 ? 20.922 8.719 -1.805 1 93.56 97 GLY B O 1
ATOM 2209 N N . ARG B 1 98 ? 19.312 8.641 -3.312 1 96.19 98 ARG B N 1
ATOM 2210 C CA . ARG B 1 98 ? 19.141 10.086 -3.35 1 96.19 98 ARG B CA 1
ATOM 2211 C C . ARG B 1 98 ? 17.656 10.461 -3.277 1 96.19 98 ARG B C 1
ATOM 2213 O O . ARG B 1 98 ? 17.234 11.445 -3.887 1 96.19 98 ARG B O 1
ATOM 2220 N N . GLY B 1 99 ? 16.891 9.617 -2.678 1 97.88 99 GLY B N 1
ATOM 2221 C CA . GLY B 1 99 ? 15.469 9.891 -2.539 1 97.88 99 GLY B CA 1
ATOM 2222 C C . GLY B 1 99 ? 15.172 11.094 -1.664 1 97.88 99 GLY B C 1
ATOM 2223 O O . GLY B 1 99 ? 15.906 11.367 -0.708 1 97.88 99 GLY B O 1
ATOM 2224 N N . ALA B 1 100 ? 14.102 11.742 -1.9 1 98.56 100 ALA B N 1
ATOM 2225 C CA . ALA B 1 100 ? 13.727 12.992 -1.245 1 98.56 100 ALA B CA 1
ATOM 2226 C C . ALA B 1 100 ? 13.383 12.766 0.223 1 98.56 100 ALA B C 1
ATOM 2228 O O . ALA B 1 100 ? 13.328 13.711 1.012 1 98.56 100 ALA B O 1
ATOM 2229 N N . LEU B 1 101 ? 13.172 11.5 0.619 1 98.62 101 LEU B N 1
ATOM 2230 C CA . LEU B 1 101 ? 12.734 11.203 1.979 1 98.62 101 LEU B CA 1
ATOM 2231 C C . LEU B 1 101 ? 13.93 10.891 2.875 1 98.62 101 LEU B C 1
ATOM 2233 O O . LEU B 1 101 ? 13.789 10.805 4.098 1 98.62 101 LEU B O 1
ATOM 2237 N N . ILE B 1 102 ? 15.133 10.672 2.268 1 98.25 102 ILE B N 1
ATOM 2238 C CA . ILE B 1 102 ? 16.312 10.328 3.064 1 98.25 102 ILE B CA 1
ATOM 2239 C C . ILE B 1 102 ? 16.625 11.461 4.039 1 98.25 102 ILE B C 1
ATOM 2241 O O . ILE B 1 102 ? 16.844 12.602 3.625 1 98.25 102 ILE B O 1
ATOM 2245 N N . GLY B 1 103 ? 16.531 11.148 5.305 1 97.81 103 GLY B N 1
ATOM 2246 C CA . GLY B 1 103 ? 16.844 12.125 6.34 1 97.81 103 GLY B CA 1
ATOM 2247 C C . GLY B 1 103 ? 15.742 13.156 6.52 1 97.81 103 GLY B C 1
ATOM 2248 O O . GLY B 1 103 ? 15.898 14.109 7.285 1 97.81 103 GLY B O 1
ATOM 2249 N N . LYS B 1 104 ? 14.602 13.008 5.793 1 98.56 104 LYS B N 1
ATOM 2250 C CA . LYS B 1 104 ? 13.516 13.977 5.84 1 98.56 104 LYS B CA 1
ATOM 2251 C C . LYS B 1 104 ? 12.68 13.805 7.105 1 98.56 104 LYS B C 1
ATOM 2253 O O . LYS B 1 104 ? 12.195 12.703 7.391 1 98.56 104 LYS B O 1
ATOM 2258 N N . PRO B 1 105 ? 12.531 14.828 7.965 1 98.81 105 PRO B N 1
ATOM 2259 C CA . PRO B 1 105 ? 11.547 14.758 9.047 1 98.81 105 PRO B CA 1
ATOM 2260 C C . PRO B 1 105 ? 10.125 14.547 8.547 1 98.81 105 PRO B C 1
ATOM 2262 O O . PRO B 1 105 ? 9.672 15.25 7.641 1 98.81 105 PRO B O 1
ATOM 2265 N N . VAL B 1 106 ? 9.445 13.555 9.125 1 98.88 106 VAL B N 1
ATOM 2266 C CA . VAL B 1 106 ? 8.102 13.195 8.688 1 98.88 106 VAL B CA 1
ATOM 2267 C C . VAL B 1 106 ? 7.199 13.008 9.906 1 98.88 106 VAL B C 1
ATOM 2269 O O . VAL B 1 106 ? 7.602 12.391 10.898 1 98.88 106 VAL B O 1
ATOM 2272 N N . ALA B 1 107 ? 6.059 13.57 9.875 1 98.94 107 ALA B N 1
ATOM 2273 C CA . ALA B 1 107 ? 4.988 13.281 10.828 1 98.94 107 ALA B CA 1
ATOM 2274 C C . ALA B 1 107 ? 3.83 12.555 10.148 1 98.94 107 ALA B C 1
ATOM 2276 O O . ALA B 1 107 ? 3.582 12.75 8.953 1 98.94 107 ALA B O 1
ATOM 2277 N N . VAL B 1 108 ? 3.107 11.75 10.898 1 98.88 108 VAL B N 1
ATOM 2278 C CA . VAL B 1 108 ? 2.006 10.953 10.367 1 98.88 108 VAL B CA 1
ATOM 2279 C C . VAL B 1 108 ? 0.752 11.18 11.203 1 98.88 108 VAL B C 1
ATOM 2281 O O . VAL B 1 108 ? 0.821 11.219 12.438 1 98.88 108 VAL B O 1
ATOM 2284 N N . LEU B 1 109 ? -0.322 11.367 10.594 1 98.75 109 LEU B N 1
ATOM 2285 C CA . LEU B 1 109 ? -1.637 11.344 11.227 1 98.75 109 LEU B CA 1
ATOM 2286 C C . LEU B 1 109 ? -2.646 10.602 10.352 1 98.75 109 LEU B C 1
ATOM 2288 O O . LEU B 1 109 ? -2.33 10.203 9.227 1 98.75 109 LEU B O 1
ATOM 2292 N N . GLY B 1 110 ? -3.789 10.359 10.828 1 98.56 110 GLY B N 1
ATOM 2293 C CA . GLY B 1 110 ? -4.844 9.719 10.055 1 98.56 110 GLY B CA 1
ATOM 2294 C C . GLY B 1 110 ? -6.227 9.93 10.641 1 98.56 110 GLY B C 1
ATOM 2295 O O . GLY B 1 110 ? -6.371 10.062 11.859 1 98.56 110 GLY B O 1
ATOM 2296 N N . VAL B 1 111 ? -7.188 9.977 9.789 1 98.38 111 VAL B N 1
ATOM 2297 C CA . VAL B 1 111 ? -8.586 10.148 10.148 1 98.38 111 VAL B CA 1
ATOM 2298 C C . VAL B 1 111 ? -9.422 9.008 9.578 1 98.38 111 VAL B C 1
ATOM 2300 O O . VAL B 1 111 ? -9.25 8.633 8.414 1 98.38 111 VAL B O 1
ATOM 2303 N N . ALA B 1 112 ? -10.203 8.414 10.352 1 97.19 112 ALA B N 1
ATOM 2304 C CA . ALA B 1 112 ? -11.109 7.367 9.906 1 97.19 112 ALA B CA 1
ATOM 2305 C C . ALA B 1 112 ? -12.461 7.473 10.602 1 97.19 112 ALA B C 1
ATOM 2307 O O . ALA B 1 112 ? -12.555 7.992 11.711 1 97.19 112 ALA B O 1
ATOM 2308 N N . PRO B 1 113 ? -13.508 7 9.969 1 94.81 113 PRO B N 1
ATOM 2309 C CA . PRO B 1 113 ? -14.828 7.008 10.617 1 94.81 113 PRO B CA 1
ATOM 2310 C C . PRO B 1 113 ? -14.938 5.977 11.734 1 94.81 113 PRO B C 1
ATOM 2312 O O . PRO B 1 113 ? -15.719 6.16 12.672 1 94.81 113 PRO B O 1
ATOM 2315 N N . GLY B 1 114 ? -14.203 4.93 11.688 1 93.44 114 GLY B N 1
ATOM 2316 C CA . GLY B 1 114 ? -14.32 3.84 12.641 1 93.44 114 GLY B CA 1
ATOM 2317 C C . GLY B 1 114 ? -13.633 4.125 13.961 1 93.44 114 GLY B C 1
ATOM 2318 O O . GLY B 1 114 ? -12.875 5.094 14.078 1 93.44 114 GLY B O 1
ATOM 2319 N N . LEU B 1 115 ? -13.766 3.258 14.906 1 92.69 115 LEU B N 1
ATOM 2320 C CA . LEU B 1 115 ? -13.32 3.438 16.281 1 92.69 115 LEU B CA 1
ATOM 2321 C C . LEU B 1 115 ? -11.797 3.357 16.375 1 92.69 115 LEU B C 1
ATOM 2323 O O . LEU B 1 115 ? -11.188 4.008 17.234 1 92.69 115 LEU B O 1
ATOM 2327 N N . PHE B 1 116 ? -11.164 2.658 15.5 1 92.44 116 PHE B N 1
ATOM 2328 C CA . PHE B 1 116 ? -9.742 2.373 15.625 1 92.44 116 PHE B CA 1
ATOM 2329 C C . PHE B 1 116 ? -8.914 3.488 15 1 92.44 116 PHE B C 1
ATOM 2331 O O . PHE B 1 116 ? -7.699 3.564 15.219 1 92.44 116 PHE B O 1
ATOM 2338 N N . GLY B 1 117 ? -9.672 4.371 14.32 1 94.31 117 GLY B N 1
ATOM 2339 C CA . GLY B 1 117 ? -8.914 5.375 13.586 1 94.31 117 GLY B CA 1
ATOM 2340 C C . GLY B 1 117 ? -8.055 4.789 12.484 1 94.31 117 GLY B C 1
ATOM 2341 O O . GLY B 1 117 ? -8.555 4.039 11.633 1 94.31 117 GLY B O 1
ATOM 2342 N N . THR B 1 118 ? -6.773 5.043 12.508 1 98.06 118 THR B N 1
ATOM 2343 C CA . THR B 1 118 ? -5.875 4.566 11.461 1 98.06 118 THR B CA 1
ATOM 2344 C C . THR B 1 118 ? -4.668 3.854 12.062 1 98.06 118 THR B C 1
ATOM 2346 O O . THR B 1 118 ? -3.561 3.941 11.539 1 98.06 118 THR B O 1
ATOM 2349 N N . VAL B 1 119 ? -4.906 3.166 13.164 1 98 119 VAL B N 1
ATOM 2350 C CA . VAL B 1 119 ? -3.809 2.637 13.969 1 98 119 VAL B CA 1
ATOM 2351 C C . VAL B 1 119 ? -3.029 1.603 13.156 1 98 119 VAL B C 1
ATOM 2353 O O . VAL B 1 119 ? -1.796 1.627 13.133 1 98 119 VAL B O 1
ATOM 2356 N N . ARG B 1 120 ? -3.691 0.662 12.445 1 98.19 120 ARG B N 1
ATOM 2357 C CA . ARG B 1 120 ? -2.984 -0.371 11.695 1 98.19 120 ARG B CA 1
ATOM 2358 C C . ARG B 1 120 ? -2.293 0.218 10.469 1 98.19 120 ARG B C 1
ATOM 2360 O O . ARG B 1 120 ? -1.168 -0.166 10.141 1 98.19 120 ARG B O 1
ATOM 2367 N N . ALA B 1 121 ? -2.949 1.144 9.859 1 98.62 121 ALA B N 1
ATOM 2368 C CA . ALA B 1 121 ? -2.377 1.802 8.688 1 98.62 121 ALA B CA 1
ATOM 2369 C C . ALA B 1 121 ? -1.091 2.541 9.047 1 98.62 121 ALA B C 1
ATOM 2371 O O . ALA B 1 121 ? -0.099 2.467 8.312 1 98.62 121 ALA B O 1
ATOM 2372 N N . GLN B 1 122 ? -1.102 3.236 10.172 1 98.75 122 GLN B N 1
ATOM 2373 C CA . GLN B 1 122 ? 0.07 4.008 10.57 1 98.75 122 GLN B CA 1
ATOM 2374 C C . GLN B 1 122 ? 1.221 3.094 10.977 1 98.75 122 GLN B C 1
ATOM 2376 O O . GLN B 1 122 ? 2.389 3.42 10.758 1 98.75 122 GLN B O 1
ATOM 2381 N N . ALA B 1 123 ? 0.852 1.948 11.594 1 98.56 123 ALA B N 1
ATOM 2382 C CA . ALA B 1 123 ? 1.905 0.998 11.938 1 98.56 123 ALA B CA 1
ATOM 2383 C C . ALA B 1 123 ? 2.633 0.504 10.695 1 98.56 123 ALA B C 1
ATOM 2385 O O . ALA B 1 123 ? 3.865 0.477 10.656 1 98.56 123 ALA B O 1
ATOM 2386 N N . HIS B 1 124 ? 1.877 0.095 9.656 1 98.88 124 HIS B N 1
ATOM 2387 C CA . HIS B 1 124 ? 2.488 -0.284 8.391 1 98.88 124 HIS B CA 1
ATOM 2388 C C . HIS B 1 124 ? 3.281 0.874 7.793 1 98.88 124 HIS B C 1
ATOM 2390 O O . HIS B 1 124 ? 4.406 0.686 7.324 1 98.88 124 HIS B O 1
ATOM 2396 N N . LEU B 1 125 ? 2.74 2.074 7.84 1 98.88 125 LEU B N 1
ATOM 2397 C CA . LEU B 1 125 ? 3.336 3.242 7.203 1 98.88 125 LEU B CA 1
ATOM 2398 C C . LEU B 1 125 ? 4.68 3.582 7.836 1 98.88 125 LEU B C 1
ATOM 2400 O O . LEU B 1 125 ? 5.633 3.928 7.137 1 98.88 125 LEU B O 1
ATOM 2404 N N . ARG B 1 126 ? 4.781 3.494 9.117 1 98.81 126 ARG B N 1
ATOM 2405 C CA . ARG B 1 126 ? 6.031 3.805 9.805 1 98.81 126 ARG B CA 1
ATOM 2406 C C . ARG B 1 126 ? 7.133 2.828 9.406 1 98.81 126 ARG B C 1
ATOM 2408 O O . ARG B 1 126 ? 8.305 3.207 9.32 1 98.81 126 ARG B O 1
ATOM 2415 N N . GLN B 1 127 ? 6.773 1.558 9.148 1 98.69 127 GLN B N 1
ATOM 2416 C CA . GLN B 1 127 ? 7.766 0.605 8.664 1 98.69 127 GLN B CA 1
ATOM 2417 C C . GLN B 1 127 ? 8.25 0.978 7.262 1 98.69 127 GLN B C 1
ATOM 2419 O O . GLN B 1 127 ? 9.438 0.85 6.957 1 98.69 127 GLN B O 1
ATOM 2424 N N . VAL B 1 128 ? 7.359 1.4 6.453 1 98.88 128 VAL B N 1
ATOM 2425 C CA . VAL B 1 128 ? 7.707 1.819 5.098 1 98.88 128 VAL B CA 1
ATOM 2426 C C . VAL B 1 128 ? 8.648 3.025 5.156 1 98.88 128 VAL B C 1
ATOM 2428 O O . VAL B 1 128 ? 9.641 3.082 4.426 1 98.88 128 VAL B O 1
ATOM 2431 N N . LEU B 1 129 ? 8.336 3.986 6.066 1 98.88 129 LEU B N 1
ATOM 2432 C CA . LEU B 1 129 ? 9.148 5.191 6.191 1 98.88 129 LEU B CA 1
ATOM 2433 C C . LEU B 1 129 ? 10.523 4.863 6.754 1 98.88 129 LEU B C 1
ATOM 2435 O O . LEU B 1 129 ? 11.508 5.539 6.441 1 98.88 129 LEU B O 1
ATOM 2439 N N . HIS B 1 130 ? 10.586 3.818 7.598 1 98.38 130 HIS B N 1
ATOM 2440 C CA . HIS B 1 130 ? 11.891 3.305 7.996 1 98.38 130 HIS B CA 1
ATOM 2441 C C . HIS B 1 130 ? 12.695 2.846 6.785 1 98.38 130 HIS B C 1
ATOM 2443 O O . HIS B 1 130 ? 13.891 3.137 6.68 1 98.38 130 HIS B O 1
ATOM 2449 N N . GLY B 1 131 ? 12.031 2.193 5.852 1 97.38 131 GLY B N 1
ATOM 2450 C CA . GLY B 1 131 ? 12.672 1.701 4.641 1 97.38 131 GLY B CA 1
ATOM 2451 C C . GLY B 1 131 ? 13.25 2.807 3.781 1 97.38 131 GLY B C 1
ATOM 2452 O O . GLY B 1 131 ? 14.203 2.586 3.039 1 97.38 131 GLY B O 1
ATOM 2453 N N . THR B 1 132 ? 12.734 4.031 3.912 1 98.31 132 THR B N 1
ATOM 2454 C CA . THR B 1 132 ? 13.188 5.148 3.092 1 98.31 132 THR B CA 1
ATOM 2455 C C . THR B 1 132 ? 14.219 5.984 3.838 1 98.31 132 THR B C 1
ATOM 2457 O O . THR B 1 132 ? 14.68 7.012 3.332 1 98.31 132 THR B O 1
ATOM 2460 N N . ASN B 1 133 ? 14.508 5.621 5.086 1 98 133 ASN B N 1
ATOM 2461 C CA . ASN B 1 133 ? 15.453 6.328 5.941 1 98 133 ASN B CA 1
ATOM 2462 C C . ASN B 1 133 ? 14.945 7.723 6.309 1 98 133 ASN B C 1
ATOM 2464 O O . ASN B 1 133 ? 15.727 8.672 6.383 1 98 133 ASN B O 1
ATOM 2468 N N . SER B 1 134 ? 13.625 7.848 6.441 1 98.38 134 SER B N 1
ATOM 2469 C CA . SER B 1 134 ? 13.023 9.086 6.93 1 98.38 134 SER B CA 1
ATOM 2470 C C . SER B 1 134 ? 13.242 9.25 8.43 1 98.38 134 SER B C 1
ATOM 2472 O O . SER B 1 134 ? 13.484 8.273 9.141 1 98.38 134 SER B O 1
ATOM 2474 N N . VAL B 1 135 ? 13.242 10.469 8.906 1 98.5 135 VAL B N 1
ATOM 2475 C CA . VAL B 1 135 ? 13.242 10.758 10.336 1 98.5 135 VAL B CA 1
ATOM 2476 C C . VAL B 1 135 ? 11.812 10.977 10.82 1 98.5 135 VAL B C 1
ATOM 2478 O O . VAL B 1 135 ? 11.273 12.086 10.703 1 98.5 135 VAL B O 1
ATOM 2481 N N . VAL B 1 136 ? 11.219 9.93 11.414 1 98.75 136 VAL B N 1
ATOM 2482 C CA . VAL B 1 136 ? 9.781 9.945 11.695 1 98.75 136 VAL B CA 1
ATOM 2483 C C . VAL B 1 136 ? 9.539 10.383 13.141 1 98.75 136 VAL B C 1
ATOM 2485 O O . VAL B 1 136 ? 10.133 9.836 14.07 1 98.75 136 VAL B O 1
ATOM 2488 N N . LEU B 1 137 ? 8.734 11.383 13.25 1 98.56 137 LEU B N 1
ATOM 2489 C CA . LEU B 1 137 ? 8.312 11.805 14.578 1 98.56 137 LEU B CA 1
ATOM 2490 C C . LEU B 1 137 ? 7.598 10.672 15.305 1 98.56 137 LEU B C 1
ATOM 2492 O O . LEU B 1 137 ? 6.594 10.148 14.812 1 98.56 137 LEU B O 1
ATOM 2496 N N . ALA B 1 138 ? 8.055 10.305 16.469 1 97.62 138 ALA B N 1
ATOM 2497 C CA . ALA B 1 138 ? 7.531 9.141 17.188 1 97.62 138 ALA B CA 1
ATOM 2498 C C . ALA B 1 138 ? 6.234 9.484 17.922 1 97.62 138 ALA B C 1
ATOM 2500 O O . ALA B 1 138 ? 5.297 8.68 17.938 1 97.62 138 ALA B O 1
ATOM 2501 N N . ARG B 1 139 ? 6.223 10.641 18.531 1 97 139 ARG B N 1
ATOM 2502 C CA . ARG B 1 139 ? 5.074 11.094 19.312 1 97 139 ARG B CA 1
ATOM 2503 C C . ARG B 1 139 ? 4.762 12.555 19.031 1 97 139 ARG B C 1
ATOM 2505 O O . ARG B 1 139 ? 5.668 13.352 18.75 1 97 139 ARG B O 1
ATOM 2512 N N . PRO B 1 140 ? 3.479 12.867 19.047 1 97.94 140 PRO B N 1
ATOM 2513 C CA . PRO B 1 140 ? 2.332 12.008 19.359 1 97.94 140 PRO B CA 1
ATOM 2514 C C . PRO B 1 140 ? 1.922 11.125 18.188 1 97.94 140 PRO B C 1
ATOM 2516 O O . PRO B 1 140 ? 2.26 11.414 17.047 1 97.94 140 PRO B O 1
ATOM 2519 N N . GLU B 1 141 ? 1.333 10.023 18.469 1 97.44 141 GLU B N 1
ATOM 2520 C CA . GLU B 1 141 ? 0.558 9.312 17.453 1 97.44 141 GLU B CA 1
ATOM 2521 C C . GLU B 1 141 ? -0.851 9.883 17.328 1 97.44 141 GLU B C 1
ATOM 2523 O O . GLU B 1 141 ? -1.573 9.984 18.328 1 97.44 141 GLU B O 1
ATOM 2528 N N . VAL B 1 142 ? -1.229 10.266 16.188 1 98.25 142 VAL B N 1
ATOM 2529 C CA . VAL B 1 142 ? -2.498 10.969 16 1 98.25 142 VAL B CA 1
ATOM 2530 C C . VAL B 1 142 ? -3.457 10.094 15.203 1 98.25 142 VAL B C 1
ATOM 2532 O O . VAL B 1 142 ? -3.32 9.977 13.977 1 98.25 142 VAL B O 1
ATOM 2535 N N . PHE B 1 143 ? -4.402 9.477 15.867 1 97.88 143 PHE B N 1
ATOM 2536 C CA . PHE B 1 143 ? -5.477 8.656 15.312 1 97.88 143 PHE B CA 1
ATOM 2537 C C . PHE B 1 143 ? -6.828 9.344 15.508 1 97.88 143 PHE B C 1
ATOM 2539 O O . PHE B 1 143 ? -7.457 9.203 16.547 1 97.88 143 PHE B O 1
ATOM 2546 N N . ILE B 1 144 ? -7.242 10.086 14.57 1 97.94 144 ILE B N 1
ATOM 2547 C CA . ILE B 1 144 ? -8.531 10.758 14.703 1 97.94 144 ILE B CA 1
ATOM 2548 C C . ILE B 1 144 ? -9.648 9.797 14.289 1 97.94 144 ILE B C 1
ATOM 2550 O O . ILE B 1 144 ? -9.812 9.492 13.109 1 97.94 144 ILE B O 1
ATOM 2554 N N . ASN B 1 145 ? -10.406 9.297 15.234 1 97.25 145 ASN B N 1
ATOM 2555 C CA . ASN B 1 145 ? -11.492 8.352 15.016 1 97.25 145 ASN B CA 1
ATOM 2556 C C . ASN B 1 145 ? -12.852 9.047 14.992 1 97.25 145 ASN B C 1
ATOM 2558 O O . ASN B 1 145 ? -12.938 10.242 15.273 1 97.25 145 ASN B O 1
ATOM 2562 N N . GLU B 1 146 ? -13.844 8.336 14.602 1 96.19 146 GLU B N 1
ATOM 2563 C CA . GLU B 1 146 ? -15.203 8.875 14.539 1 96.19 146 GLU B CA 1
ATOM 2564 C C . GLU B 1 146 ? -15.227 10.219 13.82 1 96.19 146 GLU B C 1
ATOM 2566 O O . GLU B 1 146 ? -15.773 11.195 14.344 1 96.19 146 GLU B O 1
ATOM 2571 N N . ALA B 1 147 ? -14.727 10.227 12.633 1 95.62 147 ALA B N 1
ATOM 2572 C CA . ALA B 1 147 ? -14.445 11.43 11.859 1 95.62 147 ALA B CA 1
ATOM 2573 C C . ALA B 1 147 ? -15.688 12.32 11.766 1 95.62 147 ALA B C 1
ATOM 2575 O O . ALA B 1 147 ? -15.578 13.547 11.836 1 95.62 147 ALA B O 1
ATOM 2576 N N . GLU B 1 148 ? -16.859 11.773 11.609 1 94.62 148 GLU B N 1
ATOM 2577 C CA . GLU B 1 148 ? -18.094 12.523 11.422 1 94.62 148 GLU B CA 1
ATOM 2578 C C . GLU B 1 148 ? -18.375 13.445 12.609 1 94.62 148 GLU B C 1
ATOM 2580 O O . GLU B 1 148 ? -19.031 14.477 12.461 1 94.62 148 GLU B O 1
ATOM 2585 N N . ARG B 1 149 ? -17.75 13.109 13.719 1 95.69 149 ARG B N 1
ATOM 2586 C CA . ARG B 1 149 ? -18 13.859 14.953 1 95.69 149 ARG B CA 1
ATOM 2587 C C . ARG B 1 149 ? -16.906 14.891 15.203 1 95.69 149 ARG B C 1
ATOM 2589 O O . ARG B 1 149 ? -17.016 15.703 16.125 1 95.69 149 ARG B O 1
ATOM 2596 N N . ARG B 1 150 ? -15.883 14.82 14.422 1 96.69 150 ARG B N 1
ATOM 2597 C CA . ARG B 1 150 ? -14.695 15.617 14.719 1 96.69 150 ARG B CA 1
ATOM 2598 C C . ARG B 1 150 ? -14.648 16.875 13.859 1 96.69 150 ARG B C 1
ATOM 2600 O O . ARG B 1 150 ? -13.922 17.812 14.172 1 96.69 150 ARG B O 1
ATOM 2607 N N . PHE B 1 151 ? -15.422 16.906 12.789 1 97.12 151 PHE B N 1
ATOM 2608 C CA . PHE B 1 151 ? -15.422 18 11.82 1 97.12 151 PHE B CA 1
ATOM 2609 C C . PHE B 1 151 ? -16.797 18.641 11.734 1 97.12 151 PHE B C 1
ATOM 2611 O O . PHE B 1 151 ? -17.828 17.969 11.891 1 97.12 151 PHE B O 1
ATOM 2618 N N . ASP B 1 152 ? -16.875 19.906 11.492 1 95.75 152 ASP B N 1
ATOM 2619 C CA . ASP B 1 152 ? -18.156 20.562 11.344 1 95.75 152 ASP B CA 1
ATOM 2620 C C . ASP B 1 152 ? -18.625 20.547 9.883 1 95.75 152 ASP B C 1
ATOM 2622 O O . ASP B 1 152 ? -17.984 19.922 9.039 1 95.75 152 ASP B O 1
ATOM 2626 N N . ALA B 1 153 ? -19.703 21.172 9.531 1 93.62 153 ALA B N 1
ATOM 2627 C CA . ALA B 1 153 ? -20.359 21.094 8.227 1 93.62 153 ALA B CA 1
ATOM 2628 C C . ALA B 1 153 ? -19.484 21.75 7.145 1 93.62 153 ALA B C 1
ATOM 2630 O O . ALA B 1 153 ? -19.609 21.406 5.965 1 93.62 153 ALA B O 1
ATOM 2631 N N . SER B 1 154 ? -18.594 22.672 7.547 1 92.75 154 SER B N 1
ATOM 2632 C CA . SER B 1 154 ? -17.719 23.344 6.598 1 92.75 154 SER B CA 1
ATOM 2633 C C . SER B 1 154 ? -16.438 22.547 6.363 1 92.75 154 SER B C 1
ATOM 2635 O O . SER B 1 154 ? -15.617 22.906 5.516 1 92.75 154 SER B O 1
ATOM 2637 N N . GLY B 1 155 ? -16.25 21.406 7.156 1 93.25 155 GLY B N 1
ATOM 2638 C CA . GLY B 1 155 ? -15.07 20.547 7 1 93.25 155 GLY B CA 1
ATOM 2639 C C . GLY B 1 155 ? -13.938 20.922 7.934 1 93.25 155 GLY B C 1
ATOM 2640 O O . GLY B 1 155 ? -12.82 20.422 7.793 1 93.25 155 GLY B O 1
ATOM 2641 N N . ARG B 1 156 ? -14.281 21.766 8.844 1 94.56 156 ARG B N 1
ATOM 2642 C CA . ARG B 1 156 ? -13.25 22.203 9.781 1 94.56 156 ARG B CA 1
ATOM 2643 C C . ARG B 1 156 ? -13.156 21.234 10.961 1 94.56 156 ARG B C 1
ATOM 2645 O O . ARG B 1 156 ? -14.18 20.797 11.5 1 94.56 156 ARG B O 1
ATOM 2652 N N . LEU B 1 157 ? -11.93 20.922 11.305 1 97.31 157 LEU B N 1
ATOM 2653 C CA . LEU B 1 157 ? -11.703 20.141 12.516 1 97.31 157 LEU B CA 1
ATOM 2654 C C . LEU B 1 157 ? -12.062 20.938 13.758 1 97.31 157 LEU B C 1
ATOM 2656 O O . LEU B 1 157 ? -11.438 21.969 14.047 1 97.31 157 LEU B O 1
ATOM 2660 N N . VAL B 1 158 ? -13.039 20.469 14.547 1 96.12 158 VAL B N 1
ATOM 2661 C CA . VAL B 1 158 ? -13.547 21.312 15.625 1 96.12 158 VAL B CA 1
ATOM 2662 C C . VAL B 1 158 ? -13.398 20.594 16.969 1 96.12 158 VAL B C 1
ATOM 2664 O O . VAL B 1 158 ? -13.508 21.219 18.016 1 96.12 158 VAL B O 1
ATOM 2667 N N . ASP B 1 159 ? -13.188 19.344 16.953 1 97.19 159 ASP B N 1
ATOM 2668 C CA . ASP B 1 159 ? -12.992 18.625 18.203 1 97.19 159 ASP B CA 1
ATOM 2669 C C . ASP B 1 159 ? -11.742 19.125 18.938 1 97.19 159 ASP B C 1
ATOM 2671 O O . ASP B 1 159 ? -10.641 19.094 18.375 1 97.19 159 ASP B O 1
ATOM 2675 N N . PRO B 1 160 ? -11.875 19.562 20.156 1 97.06 160 PRO B N 1
ATOM 2676 C CA . PRO B 1 160 ? -10.734 20.172 20.844 1 97.06 160 PRO B CA 1
ATOM 2677 C C . PRO B 1 160 ? -9.578 19.203 21.047 1 97.06 160 PRO B C 1
ATOM 2679 O O . PRO B 1 160 ? -8.414 19.594 20.953 1 97.06 160 PRO B O 1
ATOM 2682 N N . THR B 1 161 ? -9.898 17.969 21.375 1 97.19 161 THR B N 1
ATOM 2683 C CA . THR B 1 161 ? -8.844 16.984 21.609 1 97.19 161 THR B CA 1
ATOM 2684 C C . THR B 1 161 ? -8.07 16.703 20.312 1 97.19 161 THR B C 1
ATOM 2686 O O . THR B 1 161 ? -6.84 16.734 20.312 1 97.19 161 THR B O 1
ATOM 2689 N N . ALA B 1 162 ? -8.773 16.422 19.234 1 97.56 162 ALA B N 1
ATOM 2690 C CA . ALA B 1 162 ? -8.133 16.172 17.953 1 97.56 162 ALA B CA 1
ATOM 2691 C C . ALA B 1 162 ? -7.316 17.391 17.5 1 97.56 162 ALA B C 1
ATOM 2693 O O . ALA B 1 162 ? -6.195 17.234 17.016 1 97.56 162 ALA B O 1
ATOM 2694 N N . SER B 1 163 ? -7.871 18.578 17.703 1 97.38 163 SER B N 1
ATOM 2695 C CA . SER B 1 163 ? -7.172 19.797 17.328 1 97.38 163 SER B CA 1
ATOM 2696 C C . SER B 1 163 ? -5.883 19.969 18.125 1 97.38 163 SER B C 1
ATOM 2698 O O . SER B 1 163 ? -4.852 20.359 17.578 1 97.38 163 SER B O 1
ATOM 2700 N N . ALA B 1 164 ? -5.941 19.688 19.359 1 97.81 164 ALA B N 1
ATOM 2701 C CA . ALA B 1 164 ? -4.758 19.797 20.219 1 97.81 164 ALA B CA 1
ATOM 2702 C C . ALA B 1 164 ? -3.684 18.797 19.797 1 97.81 164 ALA B C 1
ATOM 2704 O O . ALA B 1 164 ? -2.492 19.125 19.797 1 97.81 164 ALA B O 1
ATOM 2705 N N . LEU B 1 165 ? -4.105 17.609 19.484 1 97.94 165 LEU B N 1
ATOM 2706 C CA . LEU B 1 165 ? -3.168 16.594 19.031 1 97.94 165 LEU B CA 1
ATOM 2707 C C . LEU B 1 165 ? -2.484 17 17.734 1 97.94 165 LEU B C 1
ATOM 2709 O O . LEU B 1 165 ? -1.281 16.781 17.578 1 97.94 165 LEU B O 1
ATOM 2713 N N . VAL B 1 166 ? -3.242 17.531 16.812 1 98.5 166 VAL B N 1
ATOM 2714 C CA . VAL B 1 166 ? -2.682 18 15.539 1 98.5 166 VAL B CA 1
ATOM 2715 C C . VAL B 1 166 ? -1.674 19.125 15.805 1 98.5 166 VAL B C 1
ATOM 2717 O O . VAL B 1 166 ? -0.592 19.141 15.211 1 98.5 166 VAL B O 1
ATOM 2720 N N . ALA B 1 167 ? -2.014 20.062 16.672 1 98.44 167 ALA B N 1
ATOM 2721 C CA . ALA B 1 167 ? -1.099 21.156 17.031 1 98.44 167 ALA B CA 1
ATOM 2722 C C . ALA B 1 167 ? 0.195 20.609 17.625 1 98.44 167 ALA B C 1
ATOM 2724 O O . ALA B 1 167 ? 1.287 21.062 17.281 1 98.44 167 ALA B O 1
ATOM 2725 N N . GLU B 1 168 ? 0.047 19.672 18.484 1 98.75 168 GLU B N 1
ATOM 2726 C CA . GLU B 1 168 ? 1.215 19.047 19.094 1 98.75 168 GLU B CA 1
ATOM 2727 C C . GLU B 1 168 ? 2.076 18.344 18.047 1 98.75 168 GLU B C 1
ATOM 2729 O O . GLU B 1 168 ? 3.307 18.375 18.125 1 98.75 168 GLU B O 1
ATOM 2734 N N . LEU B 1 169 ? 1.455 17.656 17.172 1 98.81 169 LEU B N 1
ATOM 2735 C CA . LEU B 1 169 ? 2.156 16.984 16.078 1 98.81 169 LEU B CA 1
ATOM 2736 C C . LEU B 1 169 ? 2.99 17.969 15.273 1 98.81 169 LEU B C 1
ATOM 2738 O O . LEU B 1 169 ? 4.156 17.703 14.977 1 98.81 169 LEU B O 1
ATOM 2742 N N . VAL B 1 170 ? 2.408 19.109 14.938 1 98.62 170 VAL B N 1
ATOM 2743 C CA . VAL B 1 170 ? 3.076 20.125 14.141 1 98.62 170 VAL B CA 1
ATOM 2744 C C . VAL B 1 170 ? 4.254 20.703 14.922 1 98.62 170 VAL B C 1
ATOM 2746 O O . VAL B 1 170 ? 5.352 20.859 14.383 1 98.62 170 VAL B O 1
ATOM 2749 N N . GLU B 1 171 ? 4.02 20.969 16.141 1 98.5 171 GLU B N 1
ATOM 2750 C CA . GLU B 1 171 ? 5.105 21.469 16.984 1 98.5 171 GLU B CA 1
ATOM 2751 C C . GLU B 1 171 ? 6.258 20.469 17.047 1 98.5 171 GLU B C 1
ATOM 2753 O O . GLU B 1 171 ? 7.426 20.859 16.984 1 98.5 171 GLU B O 1
ATOM 2758 N N . GLY B 1 172 ? 5.887 19.234 17.25 1 98.69 172 GLY B N 1
ATOM 2759 C CA . GLY B 1 172 ? 6.902 18.188 17.266 1 98.69 172 GLY B CA 1
ATOM 2760 C C . GLY B 1 172 ? 7.688 18.109 15.961 1 98.69 172 GLY B C 1
ATOM 2761 O O . GLY B 1 172 ? 8.914 17.953 15.984 1 98.69 172 GLY B O 1
ATOM 2762 N N . LEU B 1 173 ? 7.004 18.156 14.867 1 98.62 173 LEU B N 1
ATOM 2763 C CA . LEU B 1 173 ? 7.668 18.094 13.57 1 98.62 173 LEU B CA 1
ATOM 2764 C C . LEU B 1 173 ? 8.609 19.281 13.391 1 98.62 173 LEU B C 1
ATOM 2766 O O . LEU B 1 173 ? 9.734 19.125 12.922 1 98.62 173 LEU B O 1
ATOM 2770 N N . LEU B 1 174 ? 8.18 20.484 13.75 1 98.31 174 LEU B N 1
ATOM 2771 C CA . LEU B 1 174 ? 9.016 21.672 13.633 1 98.31 174 LEU B CA 1
ATOM 2772 C C . LEU B 1 174 ? 10.273 21.547 14.484 1 98.31 174 LEU B C 1
ATOM 2774 O O . LEU B 1 174 ? 11.359 21.922 14.047 1 98.31 174 LEU B O 1
ATOM 2778 N N . ALA B 1 175 ? 10.094 21.031 15.664 1 98 175 ALA B N 1
ATOM 2779 C CA . ALA B 1 175 ? 11.258 20.812 16.516 1 98 175 ALA B CA 1
ATOM 2780 C C . ALA B 1 175 ? 12.219 19.812 15.891 1 98 175 ALA B C 1
ATOM 2782 O O . ALA B 1 175 ? 13.438 20 15.945 1 98 175 ALA B O 1
ATOM 2783 N N . LEU B 1 176 ? 11.68 18.781 15.32 1 98.06 176 LEU B N 1
ATOM 2784 C CA . LEU B 1 176 ? 12.492 17.781 14.656 1 98.06 176 LEU B CA 1
ATOM 2785 C C . LEU B 1 176 ? 13.258 18.375 13.477 1 98.06 176 LEU B C 1
ATOM 2787 O O . LEU B 1 176 ? 14.438 18.078 13.281 1 98.06 176 LEU B O 1
ATOM 2791 N N . VAL B 1 177 ? 12.617 19.203 12.695 1 97.75 177 VAL B N 1
ATOM 2792 C CA . VAL B 1 177 ? 13.234 19.875 11.562 1 97.75 177 VAL B CA 1
ATOM 2793 C C . VAL B 1 177 ? 14.398 20.75 12.047 1 97.75 177 VAL B C 1
ATOM 2795 O O . VAL B 1 177 ? 15.477 20.734 11.453 1 97.75 177 VAL B O 1
ATOM 2798 N N . ARG B 1 178 ? 14.227 21.469 13.086 1 96 178 ARG B N 1
ATOM 2799 C CA . ARG B 1 178 ? 15.258 22.344 13.625 1 96 178 ARG B CA 1
ATOM 2800 C C . ARG B 1 178 ? 16.469 21.531 14.102 1 96 178 ARG B C 1
ATOM 2802 O O . ARG B 1 178 ? 17.609 21.953 13.922 1 96 178 ARG B O 1
ATOM 2809 N N . ARG B 1 179 ? 16.156 20.422 14.688 1 93.94 179 ARG B N 1
ATOM 2810 C CA . ARG B 1 179 ? 17.234 19.578 15.211 1 93.94 179 ARG B CA 1
ATOM 2811 C C . ARG B 1 179 ? 18.047 18.953 14.07 1 93.94 179 ARG B C 1
ATOM 2813 O O . ARG B 1 179 ? 19.25 18.766 14.195 1 93.94 179 ARG B O 1
ATOM 2820 N N . HIS B 1 180 ? 17.438 18.609 13.008 1 86.88 180 HIS B N 1
ATOM 2821 C CA . HIS B 1 180 ? 18.094 17.922 11.906 1 86.88 180 HIS B CA 1
ATOM 2822 C C . HIS B 1 180 ? 18.719 18.906 10.922 1 86.88 180 HIS B C 1
ATOM 2824 O O . HIS B 1 180 ? 19.625 18.562 10.172 1 86.88 180 HIS B O 1
ATOM 2830 N N . GLY B 1 181 ? 18.141 20.094 10.641 1 69.75 181 GLY B N 1
ATOM 2831 C CA . GLY B 1 181 ? 18.734 21.156 9.836 1 69.75 181 GLY B CA 1
ATOM 2832 C C . GLY B 1 181 ? 19.984 21.734 10.461 1 69.75 181 GLY B C 1
ATOM 2833 O O . GLY B 1 181 ? 20.719 22.484 9.812 1 69.75 181 GLY B O 1
ATOM 2834 N N . ALA B 1 182 ? 20.078 21.625 11.742 1 55.06 182 ALA B N 1
ATOM 2835 C CA . ALA B 1 182 ? 21.281 22.125 12.406 1 55.06 182 ALA B CA 1
ATOM 2836 C C . ALA B 1 182 ? 22.5 21.297 12 1 55.06 182 ALA B C 1
ATOM 2838 O O . ALA B 1 182 ? 22.422 20.078 11.859 1 55.06 182 ALA B O 1
ATOM 2839 N N . PRO B 1 183 ? 23.422 21.922 11.375 1 46.25 183 PRO B N 1
ATOM 2840 C CA . PRO B 1 183 ? 24.656 21.25 10.961 1 46.25 183 PRO B CA 1
ATOM 2841 C C . PRO B 1 183 ? 25.109 20.188 11.969 1 46.25 183 PRO B C 1
ATOM 2843 O O . PRO B 1 183 ? 25.062 20.422 13.18 1 46.25 183 PRO B O 1
ATOM 2846 N N . GLN B 1 184 ? 24.672 18.875 11.711 1 42.06 184 GLN B N 1
ATOM 2847 C CA . GLN B 1 184 ? 25.266 17.844 12.57 1 42.06 184 GLN B CA 1
ATOM 2848 C C . GLN B 1 184 ? 26.75 18.109 12.797 1 42.06 184 GLN B C 1
ATOM 2850 O O . GLN B 1 184 ? 27.484 18.422 11.852 1 42.06 184 GLN B O 1
ATOM 2855 N N . ASP B 1 185 ? 27.188 18.562 13.844 1 37.94 185 ASP B N 1
ATOM 2856 C CA . ASP B 1 185 ? 28.609 18.531 14.172 1 37.94 185 ASP B CA 1
ATOM 2857 C C . ASP B 1 185 ? 29.266 17.281 13.609 1 37.94 185 ASP B C 1
ATOM 2859 O O . ASP B 1 185 ? 28.625 16.234 13.5 1 37.94 185 ASP B O 1
ATOM 2863 N N . GLU B 1 186 ? 30.453 17.375 12.82 1 36.09 186 GLU B N 1
ATOM 2864 C CA . GLU B 1 186 ? 31.375 16.375 12.305 1 36.09 186 GLU B CA 1
ATOM 2865 C C . GLU B 1 186 ? 31.391 15.133 13.195 1 36.09 186 GLU B C 1
ATOM 2867 O O . GLU B 1 186 ? 31.828 15.188 14.352 1 36.09 186 GLU B O 1
ATOM 2872 N N . ALA B 1 187 ? 30.594 14.344 13.336 1 34.81 187 ALA B N 1
ATOM 2873 C CA . ALA B 1 187 ? 30.984 13.078 13.945 1 34.81 187 ALA B CA 1
ATOM 2874 C C . ALA B 1 187 ? 32.344 12.609 13.43 1 34.81 187 ALA B C 1
ATOM 2876 O O . ALA B 1 187 ? 32.594 12.609 12.219 1 34.81 187 ALA B O 1
ATOM 2877 N N . VAL B 1 188 ? 33.438 12.5 14.133 1 28.58 188 VAL B N 1
ATOM 2878 C CA . VAL B 1 188 ? 34.719 11.812 14.008 1 28.58 188 VAL B CA 1
ATOM 2879 C C . VAL B 1 188 ? 34.5 10.453 13.336 1 28.58 188 VAL B C 1
ATOM 2881 O O . VAL B 1 188 ? 33.75 9.617 13.828 1 28.58 188 VAL B O 1
ATOM 2884 N N . ALA B 1 189 ? 34.75 10.172 12.242 1 25.39 189 ALA B N 1
ATOM 2885 C CA . ALA B 1 189 ? 35.094 8.898 11.617 1 25.39 189 ALA B CA 1
ATOM 2886 C C . ALA B 1 189 ? 36.219 8.203 12.359 1 25.39 189 ALA B C 1
ATOM 2888 O O . ALA B 1 189 ? 37.25 8.828 12.695 1 25.39 189 ALA B O 1
#

pLDDT: mean 94.47, std 12.32, range [25.14, 98.94]